Protein AF-A0A1W2CXR8-F1 (afdb_monomer)

Foldseek 3Di:
DDDDDDPCDDPVVVPPPDDDPDDDDDDDADDPLLLVLCVLCVLLQHQAAAEELDDLVNQQVRCVVSVNDDDSLLEDEQVNVVVDDLVRCLVSLVRHRYYYNHFLVRLLSSQVSCVVVVDQDEDEDADLSCLVNQQNGNFREYEQPRHDPSSVVSGPYYDNPRDSSVVSVVVQVVLLQLQLVLVLVLLLLLLVLLLVLLQVVCVVVVHDRLEDPVLVVCCNPPLSVVVSVVSNPDDGDPCSSNHYDDRPPDDSQDPVSVVVSVVSSVVLSVQLNVQLVCQCVVPVRPSVSSSVSSSVSSSVSSVVVD

Sequence (306 aa):
MVIILISIVKADEIEKDLVFIGLLGMIAPPRNEAREAVKVCTTAGIRPIMITGDHPDTAFAIAKDLGIAKSITQVVTGCELDNISTDALQQVIQRTNVFARVSPEHKMTVIETLRNNKHIVAMTGDGVNDAPALKKADIGIAMGITGTDVAKETADMIITDDNFASIVKSVEEGRVIYTNIRKFIYFLLSCNASEVLVILFAMLLGWPIPLLPIQILWVNLVTDTFPALALGVEKEEPNVMKLKPRDPAEHLLSRNMKIMIVIQSLAMAITVLAAFQYGLRANYNDLEAARTFAFITLIATQIICA

Radius of gyration: 30.29 Å; Cα contacts (8 Å, |Δi|>4): 385; chains: 1; bounding box: 68×38×98 Å

Organism: NCBI:txid112901

InterPro domains:
  IPR001757 P-type ATPase [PR00120] (96-112)
  IPR001757 P-type ATPase [PR00120] (124-140)
  IPR001757 P-type ATPase [PR00120] (156-181)
  IPR001757 P-type ATPase [TIGR01494] (90-214)
  IPR006068 Cation-transporting P-type ATPase, C-terminal [PF00689] (208-304)
  IPR023214 HAD superfamily [G3DSA:3.40.50.1000] (30-169)
  IPR023299 P-type ATPase, cytoplasmic domain N [G3DSA:3.40.1110.10] (11-29)
  IPR036412 HAD-like superfamily [SSF56784] (19-229)
  IPR050510 Cation transport ATPase (P-type) [PTHR43294] (15-287)

Solvent-accessible surface area (backbone atoms only — not comparable to full-atom values): 17038 Å² total; per-residue (Å²): 139,85,81,88,81,80,85,79,78,56,64,81,78,74,73,61,94,76,79,91,86,81,86,87,89,85,81,85,78,79,60,74,58,44,35,57,33,45,50,48,34,51,58,19,59,40,83,69,68,50,77,40,70,46,57,60,70,60,46,43,54,54,31,40,72,41,65,56,37,93,51,72,88,20,52,45,42,35,74,55,54,76,73,48,52,74,75,57,41,60,59,50,57,79,64,43,27,33,36,16,45,50,5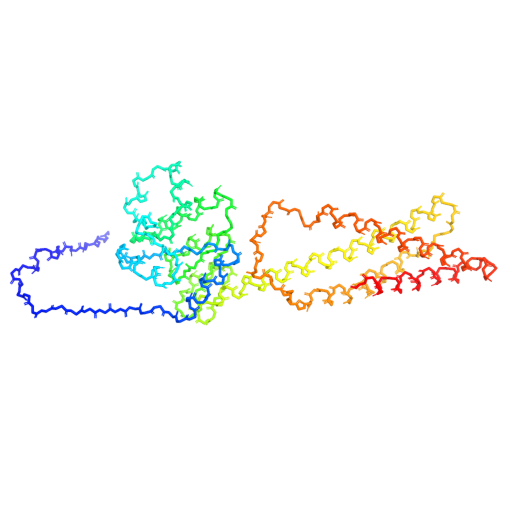1,62,68,51,52,39,52,53,48,52,46,42,44,75,68,71,44,87,43,75,34,78,36,32,43,67,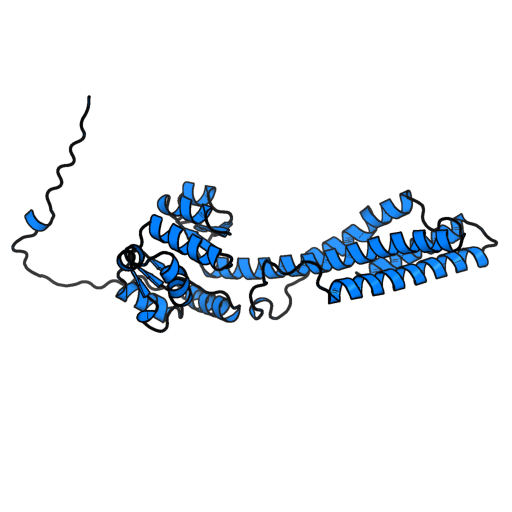71,32,25,68,37,21,59,68,29,79,38,9,32,10,29,48,72,81,22,34,69,60,11,46,74,44,25,80,41,71,39,75,79,64,46,68,40,56,56,52,49,52,53,50,51,51,54,39,51,52,50,21,51,47,53,27,51,49,46,54,51,19,54,55,48,12,55,53,46,37,53,50,51,31,54,75,71,71,45,73,83,53,70,54,72,70,55,52,51,46,40,63,63,57,60,48,43,55,51,38,52,54,38,55,69,58,77,74,62,92,61,69,59,61,42,66,71,78,64,85,85,59,61,89,73,42,74,68,54,52,54,50,32,52,52,52,12,49,52,51,19,52,52,24,50,50,39,23,53,49,26,31,68,73,55,82,61,36,62,69,59,10,26,48,38,18,51,53,42,44,54,52,51,51,64,75,69,98

Nearest PDB structures (foldseek):
  7yam-assembly1_A  TM=8.742E-01  e=1.197E-17  Homo sapiens
  7yah-assembly1_A  TM=8.700E-01  e=2.773E-17  Homo sapiens
  7yaj-assembly1_A  TM=8.598E-01  e=3.044E-17  Homo sapiens
  8iwt-assembly1_A  TM=8.694E-01  e=9.779E-17  Homo sapiens
  8iww-assembly1_A  TM=8.260E-01  e=1.766E-15  Homo sapiens

Structure (mmCIF, N/CA/C/O backbone):
data_AF-A0A1W2CXR8-F1
#
_entry.id   AF-A0A1W2CXR8-F1
#
loop_
_atom_site.group_PDB
_atom_site.id
_atom_site.type_symbol
_atom_site.label_atom_id
_atom_site.label_alt_id
_atom_site.label_comp_id
_atom_site.label_asym_id
_atom_site.label_entity_id
_atom_site.label_seq_id
_atom_site.pdbx_PDB_ins_code
_atom_site.Cartn_x
_atom_site.Cartn_y
_atom_site.Cartn_z
_atom_site.occupancy
_atom_site.B_iso_or_equiv
_atom_site.auth_seq_id
_atom_site.auth_comp_id
_atom_site.auth_asym_id
_atom_site.auth_atom_id
_atom_site.pdbx_PDB_model_num
ATOM 1 N N . MET A 1 1 ? 10.332 -3.634 53.051 1.00 46.41 1 MET A N 1
ATOM 2 C CA . MET A 1 1 ? 9.293 -4.335 52.268 1.00 46.41 1 MET A CA 1
ATOM 3 C C . MET A 1 1 ? 8.022 -3.517 52.393 1.00 46.41 1 MET A C 1
ATOM 5 O O . MET A 1 1 ? 7.555 -3.348 53.510 1.00 46.41 1 MET A O 1
ATOM 9 N N . VAL A 1 2 ? 7.547 -2.915 51.304 1.00 38.31 2 VAL A N 1
ATOM 10 C CA . VAL A 1 2 ? 6.337 -2.079 51.299 1.00 38.31 2 VAL A CA 1
ATOM 11 C C . VAL A 1 2 ? 5.280 -2.840 50.511 1.00 38.31 2 VAL A C 1
ATOM 13 O O . VAL A 1 2 ? 5.522 -3.199 49.363 1.00 38.31 2 VAL A O 1
ATOM 16 N N . ILE A 1 3 ? 4.152 -3.136 51.151 1.00 53.47 3 ILE A N 1
ATOM 17 C CA . ILE A 1 3 ? 2.996 -3.786 50.529 1.00 53.47 3 ILE A CA 1
ATOM 18 C C . ILE A 1 3 ? 1.956 -2.692 50.299 1.00 53.47 3 ILE A C 1
ATOM 20 O O . ILE A 1 3 ? 1.524 -2.045 51.251 1.00 53.47 3 ILE A O 1
ATOM 24 N N . ILE A 1 4 ? 1.570 -2.476 49.042 1.00 51.72 4 ILE A N 1
ATOM 25 C CA . ILE A 1 4 ? 0.452 -1.600 48.685 1.00 51.72 4 ILE A CA 1
ATOM 26 C C . ILE A 1 4 ? -0.815 -2.455 48.730 1.00 51.72 4 ILE A C 1
ATOM 28 O O . ILE A 1 4 ? -0.995 -3.353 47.911 1.00 51.72 4 ILE A O 1
ATOM 32 N N . LEU A 1 5 ? -1.670 -2.194 49.716 1.00 47.25 5 LEU A N 1
ATOM 33 C CA . LEU A 1 5 ? -3.000 -2.785 49.836 1.00 47.25 5 LEU A CA 1
ATOM 34 C C . LEU A 1 5 ? -4.013 -1.825 49.213 1.00 47.25 5 LEU A C 1
ATOM 36 O O . LEU A 1 5 ? -4.254 -0.742 49.742 1.00 47.25 5 LEU A O 1
ATOM 40 N N . ILE A 1 6 ? -4.611 -2.228 48.095 1.00 58.91 6 ILE A N 1
ATOM 41 C CA . ILE A 1 6 ? -5.790 -1.555 47.550 1.00 58.91 6 ILE A CA 1
ATOM 42 C C . ILE A 1 6 ? -6.996 -2.168 48.262 1.00 58.91 6 ILE A C 1
ATOM 44 O O . ILE A 1 6 ? -7.315 -3.337 48.051 1.00 58.91 6 ILE A O 1
ATOM 48 N N . SER A 1 7 ? -7.640 -1.401 49.143 1.00 53.16 7 SER A N 1
ATOM 49 C CA . SER A 1 7 ? -8.933 -1.790 49.707 1.00 53.16 7 SER A CA 1
ATOM 50 C C . SER A 1 7 ? -9.990 -1.634 48.618 1.00 53.16 7 SER A C 1
ATOM 52 O O . SER A 1 7 ? -10.366 -0.516 48.270 1.00 53.16 7 SER A O 1
ATOM 54 N N . ILE A 1 8 ? -10.426 -2.749 48.035 1.00 60.59 8 ILE A N 1
ATOM 55 C CA . ILE A 1 8 ? -11.524 -2.771 47.068 1.00 60.59 8 ILE A CA 1
ATOM 56 C C . ILE A 1 8 ? -12.800 -3.041 47.864 1.00 60.59 8 ILE A C 1
ATOM 58 O O . ILE A 1 8 ? -13.188 -4.193 48.053 1.00 60.59 8 ILE A O 1
ATOM 62 N N . VAL A 1 9 ? -13.437 -1.983 48.365 1.00 61.44 9 VAL A N 1
ATOM 63 C CA . VAL A 1 9 ? -14.839 -2.084 48.793 1.00 61.44 9 VAL A CA 1
ATOM 64 C C . VAL A 1 9 ? -15.663 -2.243 47.517 1.00 61.44 9 VAL A C 1
ATOM 66 O O . VAL A 1 9 ? -15.521 -1.443 46.590 1.00 61.44 9 VAL A O 1
ATOM 69 N N . LYS A 1 10 ? -16.461 -3.308 47.413 1.00 67.12 10 LYS A N 1
ATOM 70 C CA . LYS A 1 10 ? -17.274 -3.551 46.211 1.00 67.12 10 LYS A CA 1
ATOM 71 C C . LYS A 1 10 ? -18.406 -2.528 46.154 1.00 67.12 10 LYS A C 1
ATOM 73 O O . LYS A 1 10 ? -19.036 -2.270 47.174 1.00 67.12 10 LYS A O 1
ATOM 78 N N . ALA A 1 11 ? -18.687 -1.978 44.971 1.00 68.19 11 ALA A N 1
ATOM 79 C CA . ALA A 1 11 ? -19.776 -1.014 44.772 1.00 68.19 11 ALA A CA 1
ATOM 80 C C . ALA A 1 11 ? -21.115 -1.539 45.326 1.00 68.19 11 ALA A C 1
ATOM 82 O O . ALA A 1 11 ? -21.818 -0.813 46.023 1.00 68.19 11 ALA A O 1
ATOM 83 N N . ASP A 1 12 ? -21.369 -2.842 45.155 1.00 73.75 12 ASP A N 1
ATOM 84 C CA . ASP A 1 12 ? -22.541 -3.558 45.678 1.00 73.75 12 ASP A CA 1
ATOM 85 C C . ASP A 1 12 ? -22.715 -3.467 47.20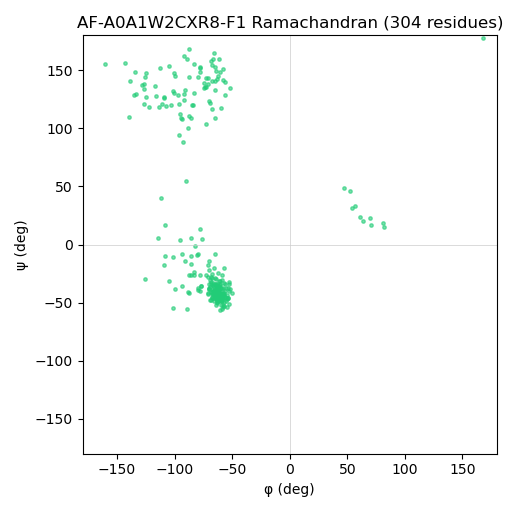7 1.00 73.75 12 ASP A C 1
ATOM 87 O O . ASP A 1 12 ? -23.802 -3.733 47.718 1.00 73.75 12 ASP A O 1
ATOM 91 N N . GLU A 1 13 ? -21.664 -3.142 47.968 1.00 77.94 13 GLU A N 1
ATOM 92 C CA . GLU A 1 13 ? -21.727 -2.957 49.424 1.00 77.94 13 GLU A CA 1
ATOM 93 C C . GLU A 1 13 ? -22.137 -1.535 49.830 1.00 77.94 13 GLU A C 1
ATOM 95 O O . GLU A 1 13 ? -22.707 -1.367 50.907 1.00 77.94 13 GLU A O 1
ATOM 100 N N . ILE A 1 14 ? -21.882 -0.538 48.976 1.00 81.19 14 ILE A N 1
ATOM 101 C CA . ILE A 1 14 ? -22.123 0.892 49.233 1.00 81.19 14 ILE A CA 1
ATOM 102 C C . ILE A 1 14 ? -23.431 1.356 48.569 1.00 81.19 14 ILE A C 1
ATOM 104 O O . ILE A 1 14 ? -24.180 2.138 49.147 1.00 81.19 14 ILE A O 1
ATOM 108 N N . GLU A 1 15 ? -23.734 0.855 47.371 1.00 87.00 15 GLU A N 1
ATOM 109 C CA . GLU A 1 15 ? -24.862 1.273 46.528 1.00 87.00 15 GLU A CA 1
ATOM 110 C C . GLU A 1 15 ? -26.136 0.448 46.803 1.00 87.00 15 GLU A C 1
ATOM 112 O O . GLU A 1 15 ? -26.723 -0.154 45.904 1.00 87.00 15 GLU A O 1
ATOM 117 N N . LYS A 1 16 ? -26.578 0.402 48.067 1.00 87.00 16 LYS A N 1
ATOM 118 C CA . LYS A 1 16 ? -27.832 -0.261 48.483 1.00 87.00 16 LYS A CA 1
ATOM 119 C C . LYS A 1 16 ? -28.928 0.759 48.798 1.00 87.00 16 LYS A C 1
ATOM 121 O O . LYS A 1 16 ? -28.636 1.894 49.156 1.00 87.00 16 LYS A O 1
ATOM 126 N N . ASP A 1 17 ? -30.187 0.340 48.658 1.00 88.81 17 ASP A N 1
ATOM 127 C CA . ASP A 1 17 ? -31.384 1.132 48.998 1.00 88.81 17 ASP A CA 1
ATOM 128 C C . ASP A 1 17 ? -31.482 2.502 48.291 1.00 88.81 17 ASP A C 1
ATOM 130 O O . ASP A 1 17 ? -32.019 3.475 48.824 1.00 88.81 17 ASP A O 1
ATOM 134 N N . LEU A 1 18 ? -30.972 2.583 47.058 1.00 90.00 18 LEU A N 1
ATOM 135 C CA . LEU A 1 18 ? -31.032 3.797 46.245 1.00 90.00 18 LEU A CA 1
ATOM 136 C C . LEU A 1 18 ? -32.456 4.064 45.726 1.00 90.00 18 LEU A C 1
ATOM 138 O O . LEU A 1 18 ? -33.176 3.152 45.319 1.00 90.00 18 LEU A O 1
ATOM 142 N N . VAL A 1 19 ? -32.842 5.343 45.668 1.00 92.44 19 VAL A N 1
ATOM 143 C CA . VAL A 1 19 ? -34.099 5.791 45.050 1.00 92.44 19 VAL A CA 1
ATOM 144 C C . VAL A 1 19 ? -33.821 6.231 43.617 1.00 92.44 19 VAL A C 1
ATOM 146 O O . VAL A 1 19 ? -33.033 7.145 43.381 1.00 92.44 19 VAL A O 1
ATOM 149 N N . PHE A 1 20 ? -34.483 5.600 42.648 1.00 94.62 20 PHE A N 1
ATOM 150 C CA . PHE A 1 20 ? -34.367 5.986 41.244 1.00 94.62 20 PHE A CA 1
ATOM 151 C C . PHE A 1 20 ? -34.995 7.369 41.007 1.00 94.62 20 PHE A C 1
ATOM 153 O O . PHE A 1 20 ? -36.202 7.540 41.169 1.00 94.62 20 PHE A O 1
ATOM 160 N N . ILE A 1 21 ? -34.179 8.349 40.609 1.00 94.94 21 ILE A N 1
ATOM 161 C CA . ILE A 1 21 ? -34.630 9.722 40.324 1.00 94.94 21 ILE A CA 1
ATOM 162 C C . ILE A 1 21 ? -34.946 9.920 38.831 1.00 94.94 21 ILE A C 1
ATOM 164 O O . ILE A 1 21 ? -35.883 10.639 38.491 1.00 94.94 21 ILE A O 1
ATOM 168 N N . GLY A 1 22 ? -34.193 9.282 37.926 1.00 91.88 22 GLY A N 1
ATOM 169 C CA . GLY A 1 22 ? -34.377 9.414 36.478 1.00 91.88 22 GLY A CA 1
ATOM 170 C C . GLY A 1 22 ? -33.228 8.820 35.656 1.00 91.88 22 GLY A C 1
ATOM 171 O O . GLY A 1 22 ? -32.244 8.335 36.210 1.00 91.88 22 GLY A O 1
ATOM 172 N N . LEU A 1 23 ? -33.358 8.868 34.325 1.00 94.81 23 LEU A N 1
ATOM 173 C CA . LEU A 1 23 ? -32.369 8.377 33.357 1.00 94.81 23 LEU A CA 1
ATOM 174 C C . LEU A 1 23 ? -32.011 9.484 32.356 1.00 94.81 23 LEU A C 1
ATOM 176 O O . LEU A 1 23 ? -32.899 10.123 31.794 1.00 94.81 23 LEU A O 1
ATOM 180 N N . LEU A 1 24 ? -30.715 9.673 32.103 1.00 92.94 24 LEU A N 1
ATOM 181 C CA . LEU A 1 24 ? -30.196 10.551 31.055 1.00 92.94 24 LEU A CA 1
ATOM 182 C C . LEU A 1 24 ? -29.599 9.700 29.927 1.00 92.94 24 LEU A C 1
ATOM 184 O O . LEU A 1 24 ? -28.735 8.863 30.174 1.00 92.94 24 LEU A O 1
ATOM 188 N N . GLY A 1 25 ? -30.046 9.929 28.692 1.00 89.06 25 GLY A N 1
ATOM 189 C CA . GLY A 1 25 ? -29.465 9.324 27.494 1.00 89.06 25 GLY A CA 1
ATOM 190 C C . GLY A 1 25 ? -28.535 10.303 26.782 1.00 89.06 25 GLY A C 1
ATOM 191 O O . GLY A 1 25 ? -28.926 11.436 26.509 1.00 89.06 25 GLY A O 1
ATOM 192 N N . MET A 1 26 ? -27.320 9.863 26.458 1.00 87.69 26 MET A N 1
ATOM 193 C CA . MET A 1 26 ? -26.343 10.630 25.682 1.00 87.69 26 MET A CA 1
ATOM 194 C C . MET A 1 26 ? -25.898 9.816 24.467 1.00 87.69 26 MET A C 1
ATOM 196 O O . MET A 1 26 ? -25.824 8.591 24.530 1.00 87.69 26 MET A O 1
ATOM 200 N N . ILE A 1 27 ? -25.597 10.500 23.364 1.00 81.56 27 ILE A N 1
ATOM 201 C CA . ILE A 1 27 ? -25.068 9.892 22.142 1.00 81.56 27 ILE A CA 1
ATOM 202 C C . ILE A 1 27 ? -23.783 10.606 21.731 1.00 81.56 27 ILE A C 1
ATOM 204 O O . ILE A 1 27 ? -23.712 11.833 21.776 1.00 81.56 27 ILE A O 1
ATOM 208 N N . ALA A 1 28 ? -22.786 9.832 21.307 1.00 77.31 28 ALA A N 1
ATOM 209 C CA . ALA A 1 28 ? -21.626 10.327 20.579 1.00 77.31 28 ALA A CA 1
ATOM 210 C C . ALA A 1 28 ? -21.895 10.134 19.074 1.00 77.31 28 ALA A C 1
ATOM 212 O O . ALA A 1 28 ? -21.722 9.023 18.567 1.00 77.31 28 ALA A O 1
ATOM 213 N N . PRO A 1 29 ? -22.411 11.151 18.358 1.00 78.62 29 PRO A N 1
ATOM 214 C CA . PRO A 1 29 ? -22.775 10.984 16.959 1.00 78.62 29 PRO A CA 1
ATOM 215 C C . PRO A 1 29 ? -21.524 10.755 16.095 1.00 78.62 29 PRO A C 1
ATOM 217 O O . PRO A 1 29 ? -20.502 11.416 16.307 1.00 78.62 29 PRO A O 1
ATOM 220 N N . PRO A 1 30 ? -21.586 9.859 15.095 1.00 80.62 30 PRO A N 1
ATOM 221 C CA . PRO A 1 30 ? -20.505 9.720 14.135 1.00 80.62 30 PRO A CA 1
ATOM 222 C C . PRO A 1 30 ? -20.340 11.002 13.310 1.00 80.62 30 PRO A C 1
ATOM 224 O O . PRO A 1 30 ? -21.306 11.708 13.015 1.00 80.62 30 PRO A O 1
ATOM 227 N N . ARG A 1 31 ? -19.108 11.285 12.877 1.00 81.25 31 ARG A N 1
ATOM 228 C CA . ARG A 1 31 ? -18.837 12.391 11.947 1.00 81.25 31 ARG A CA 1
ATOM 229 C C . ARG A 1 31 ? -19.506 12.115 10.597 1.00 81.25 31 ARG A C 1
ATOM 231 O O . ARG A 1 31 ? -19.448 10.992 10.100 1.00 81.25 31 ARG A O 1
ATOM 238 N N . ASN A 1 32 ? -20.066 13.146 9.963 1.00 82.00 32 ASN A N 1
ATOM 239 C CA . ASN A 1 32 ? -20.712 13.016 8.648 1.00 82.00 32 ASN A CA 1
ATOM 240 C C . ASN A 1 32 ? -19.765 12.426 7.588 1.00 82.00 32 ASN A C 1
ATOM 242 O O . ASN A 1 32 ? -20.152 11.555 6.813 1.00 82.00 32 ASN A O 1
ATOM 246 N N . GLU A 1 33 ? -18.503 12.851 7.609 1.00 85.94 33 GLU A N 1
ATOM 247 C CA . GLU A 1 33 ? -17.453 12.397 6.691 1.00 85.94 33 GLU A CA 1
ATOM 248 C C . GLU A 1 33 ? -17.143 10.903 6.848 1.00 85.94 33 GLU A C 1
ATOM 250 O O . GLU A 1 33 ? -16.812 10.237 5.869 1.00 85.94 33 GLU A O 1
ATOM 255 N N . ALA A 1 34 ? -17.315 10.342 8.053 1.00 87.62 34 ALA A N 1
ATOM 256 C CA . ALA A 1 34 ? -17.066 8.926 8.307 1.00 87.62 34 ALA A CA 1
ATOM 257 C C . ALA A 1 34 ? -18.033 8.029 7.521 1.00 87.62 34 ALA A C 1
ATOM 259 O O . ALA A 1 34 ? -17.633 6.968 7.047 1.00 87.62 34 ALA A O 1
ATOM 260 N N . ARG A 1 35 ? -19.287 8.462 7.321 1.00 90.25 35 ARG A N 1
ATOM 261 C CA . ARG A 1 35 ? -20.274 7.707 6.533 1.00 90.25 35 ARG A CA 1
ATOM 262 C C . ARG A 1 35 ? -19.865 7.614 5.064 1.00 90.25 35 ARG A C 1
ATOM 264 O O . ARG A 1 35 ? -19.875 6.526 4.489 1.00 90.25 35 ARG A O 1
ATOM 271 N N . GLU A 1 36 ? -19.487 8.740 4.463 1.00 92.06 36 GLU A N 1
ATOM 272 C CA . GLU A 1 36 ? -19.020 8.756 3.072 1.00 92.06 36 GLU A CA 1
ATOM 273 C C . GLU A 1 36 ? -17.702 7.984 2.926 1.00 92.06 36 GLU A C 1
ATOM 275 O O . GLU A 1 36 ? -17.564 7.167 2.017 1.00 92.06 36 GLU A O 1
ATOM 280 N N . ALA A 1 37 ? -16.773 8.128 3.872 1.00 92.69 37 ALA A N 1
ATOM 281 C CA . ALA A 1 37 ? -15.519 7.379 3.890 1.00 92.69 37 ALA A CA 1
ATOM 282 C C . ALA A 1 37 ? -15.737 5.853 3.969 1.00 92.69 37 ALA A C 1
ATOM 284 O O . ALA A 1 37 ? -15.138 5.100 3.200 1.00 92.69 37 ALA A O 1
ATOM 285 N N . VAL A 1 38 ? -16.645 5.374 4.829 1.00 94.31 38 VAL A N 1
ATOM 286 C CA . VAL A 1 38 ? -17.016 3.946 4.915 1.00 94.31 38 VAL A CA 1
ATOM 287 C C . VAL A 1 38 ? -17.605 3.440 3.595 1.00 94.31 38 VAL A C 1
ATOM 289 O O . VAL A 1 38 ? -17.283 2.334 3.143 1.00 94.31 38 VAL A O 1
ATOM 292 N N . LYS A 1 39 ? -18.437 4.250 2.939 1.00 93.06 39 LYS A N 1
ATOM 293 C CA . LYS A 1 39 ? -19.022 3.925 1.634 1.00 93.06 39 LYS A CA 1
ATOM 294 C C . LYS A 1 39 ? -17.959 3.842 0.537 1.00 93.06 39 LYS A C 1
ATOM 296 O O . LYS A 1 39 ? -17.993 2.899 -0.260 1.00 93.06 39 LYS A O 1
ATOM 301 N N . VAL A 1 40 ? -17.004 4.772 0.512 1.00 93.06 40 VAL A N 1
ATOM 302 C CA . VAL A 1 40 ? -15.861 4.749 -0.415 1.00 93.06 40 VAL A CA 1
ATOM 303 C C . VAL A 1 40 ? -15.007 3.504 -0.177 1.00 93.06 40 VAL A C 1
ATOM 305 O O . VAL A 1 40 ? -14.768 2.763 -1.127 1.00 93.06 40 VAL A O 1
ATOM 308 N N . CYS A 1 41 ? -14.647 3.195 1.074 1.00 93.50 41 CYS A N 1
ATOM 309 C CA . CYS A 1 41 ? -13.932 1.963 1.434 1.00 93.50 41 CYS A CA 1
ATOM 310 C C . CYS A 1 41 ? -14.636 0.716 0.898 1.00 93.50 41 CYS A C 1
ATOM 312 O O . CYS A 1 41 ? -14.032 -0.092 0.194 1.00 93.50 41 CYS A O 1
ATOM 314 N N . THR A 1 42 ? -15.935 0.597 1.173 1.00 92.25 42 THR A N 1
ATOM 315 C CA . THR A 1 42 ? -16.730 -0.564 0.756 1.00 92.25 42 THR A CA 1
ATOM 316 C C . THR A 1 42 ? -16.785 -0.685 -0.770 1.00 92.25 42 THR A C 1
ATOM 318 O O . THR A 1 42 ? -16.644 -1.781 -1.311 1.00 92.25 42 THR A O 1
ATOM 321 N N . THR A 1 43 ? -16.931 0.439 -1.479 1.00 92.06 43 THR A N 1
ATOM 322 C CA . THR A 1 43 ? -16.922 0.484 -2.953 1.00 92.06 43 THR A CA 1
ATOM 323 C C . THR A 1 43 ? -15.557 0.091 -3.523 1.00 92.06 43 THR A C 1
ATOM 325 O O . THR A 1 43 ? -15.488 -0.626 -4.519 1.00 92.06 43 THR A O 1
ATOM 328 N N . ALA A 1 44 ? -14.477 0.483 -2.848 1.00 93.12 44 ALA A N 1
ATOM 329 C CA . ALA A 1 44 ? -13.097 0.154 -3.193 1.00 93.12 44 ALA A CA 1
ATOM 330 C C . ALA A 1 44 ? -12.691 -1.287 -2.830 1.00 93.12 44 ALA A C 1
ATOM 332 O O . ALA A 1 44 ? -11.516 -1.645 -2.960 1.00 93.12 44 ALA A O 1
ATOM 333 N N . GLY A 1 45 ? -13.631 -2.106 -2.338 1.00 93.44 45 GLY A N 1
ATOM 334 C CA . GLY A 1 45 ? -13.395 -3.477 -1.885 1.00 93.44 45 GLY A CA 1
ATOM 335 C C . GLY A 1 45 ? -12.597 -3.579 -0.581 1.00 93.44 45 GLY A C 1
ATOM 336 O O . GLY A 1 45 ? -12.062 -4.645 -0.284 1.00 93.44 45 GLY A O 1
ATOM 337 N N . ILE A 1 46 ? -12.498 -2.489 0.182 1.00 95.56 46 ILE A N 1
ATOM 338 C CA . ILE A 1 46 ? -11.857 -2.433 1.498 1.00 95.56 46 ILE A CA 1
ATOM 339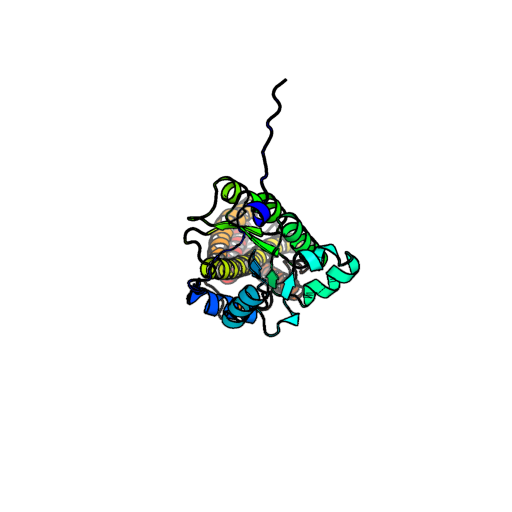 C C . ILE A 1 46 ? -12.931 -2.697 2.550 1.00 95.56 46 ILE A C 1
ATOM 341 O O . ILE A 1 46 ? -13.992 -2.073 2.540 1.00 95.56 46 ILE A O 1
ATOM 345 N N . ARG A 1 47 ? -12.663 -3.627 3.466 1.00 95.12 47 ARG A N 1
ATOM 346 C CA . ARG A 1 47 ? -13.608 -4.019 4.512 1.00 95.12 47 ARG A CA 1
ATOM 347 C C . ARG A 1 47 ? -13.357 -3.213 5.794 1.00 95.12 47 ARG A C 1
ATOM 349 O O . ARG A 1 47 ? -12.366 -3.490 6.467 1.00 95.12 47 ARG A O 1
ATOM 356 N N . PRO A 1 48 ? -14.232 -2.261 6.166 1.00 95.19 48 PRO A N 1
ATOM 357 C CA . PRO A 1 48 ? -14.142 -1.598 7.460 1.00 95.19 48 PRO A CA 1
ATOM 358 C C . PRO A 1 48 ? -14.593 -2.550 8.574 1.00 95.19 48 PRO A C 1
ATOM 360 O O . PRO A 1 48 ? -15.612 -3.232 8.446 1.00 95.19 48 PRO A O 1
ATOM 363 N N . ILE A 1 49 ? -13.837 -2.583 9.669 1.00 96.38 49 ILE A N 1
ATOM 364 C CA . ILE A 1 49 ? -14.162 -3.330 10.887 1.00 96.38 49 ILE A CA 1
ATOM 365 C C . ILE A 1 49 ? -14.136 -2.339 12.048 1.00 96.38 49 ILE A C 1
ATOM 367 O O . ILE A 1 49 ? -13.159 -1.616 12.226 1.00 96.38 49 ILE A O 1
ATOM 371 N N . MET A 1 50 ? -15.215 -2.298 12.826 1.00 95.44 50 MET A N 1
ATOM 372 C CA . MET A 1 50 ? -15.308 -1.475 14.029 1.00 95.44 50 MET A CA 1
ATOM 373 C C . MET A 1 50 ? -14.846 -2.282 15.241 1.00 95.44 50 MET A C 1
ATOM 375 O O . MET A 1 50 ? -15.287 -3.411 15.440 1.00 95.44 50 MET A O 1
ATOM 379 N N . ILE A 1 51 ? -13.993 -1.690 16.070 1.00 95.00 51 ILE A N 1
ATOM 380 C CA . ILE A 1 51 ? -13.534 -2.267 17.334 1.00 95.00 51 ILE A CA 1
ATOM 381 C C . ILE A 1 51 ? -13.803 -1.230 18.426 1.00 95.00 51 ILE A C 1
ATOM 383 O O . ILE A 1 51 ? -13.303 -0.113 18.333 1.00 95.00 51 ILE A O 1
ATOM 387 N N . THR A 1 52 ? -14.603 -1.572 19.438 1.00 93.25 52 THR A N 1
ATOM 388 C CA . THR A 1 52 ? -15.004 -0.640 20.507 1.00 93.25 52 THR A CA 1
ATOM 389 C C . THR A 1 52 ? -15.102 -1.322 21.875 1.00 93.25 52 THR A C 1
ATOM 391 O O . THR A 1 52 ? -15.307 -2.534 21.980 1.00 93.25 52 THR A O 1
ATOM 394 N N . GLY A 1 53 ? -14.962 -0.528 22.938 1.00 92.06 53 GLY A N 1
ATOM 395 C CA . GLY A 1 53 ? -15.263 -0.927 24.316 1.00 92.06 53 GLY A CA 1
ATOM 396 C C . GLY A 1 53 ? -16.756 -0.866 24.667 1.00 92.06 53 GLY A C 1
ATOM 397 O O . GLY A 1 53 ? -17.147 -1.363 25.722 1.00 92.06 53 GLY A O 1
ATOM 398 N N . ASP A 1 54 ? -17.591 -0.296 23.794 1.00 93.38 54 ASP A N 1
ATOM 399 C CA . ASP A 1 54 ? -19.023 -0.106 24.039 1.00 93.38 54 ASP A CA 1
ATOM 400 C C . ASP A 1 54 ? -19.807 -1.422 24.137 1.00 93.38 54 ASP A C 1
ATOM 402 O O . ASP A 1 54 ? -19.359 -2.492 23.717 1.00 93.38 54 ASP A O 1
ATOM 406 N N . HIS A 1 55 ? -21.030 -1.327 24.669 1.00 94.44 55 HIS A N 1
ATOM 407 C CA . HIS A 1 55 ? -21.998 -2.423 24.648 1.00 94.44 55 HIS A CA 1
ATOM 408 C C . HIS A 1 55 ? -22.296 -2.872 23.201 1.00 94.44 55 HIS A C 1
ATOM 410 O O . HIS A 1 55 ? -22.420 -2.008 22.327 1.00 94.44 55 HIS A O 1
ATOM 416 N N . PRO A 1 56 ? -22.470 -4.184 22.928 1.00 95.69 56 PRO A N 1
ATOM 417 C CA . PRO A 1 56 ? -22.741 -4.699 21.581 1.00 95.69 56 PRO A CA 1
ATOM 418 C C . PRO A 1 56 ? -23.926 -4.027 20.878 1.00 95.69 56 PRO A C 1
ATOM 420 O O . PRO 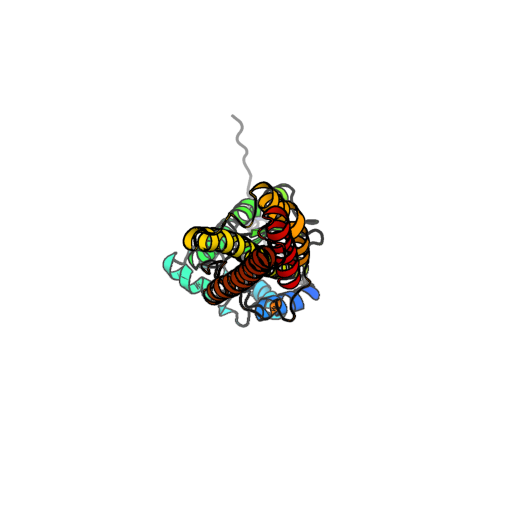A 1 56 ? -23.820 -3.720 19.694 1.00 95.69 56 PRO A O 1
ATOM 423 N N . ASP A 1 57 ? -25.016 -3.732 21.591 1.00 94.44 57 ASP A N 1
ATOM 424 C CA . ASP A 1 57 ? -26.180 -3.057 20.994 1.00 94.44 57 ASP A CA 1
ATOM 425 C C . ASP A 1 57 ? -25.873 -1.618 20.555 1.00 94.44 57 ASP A C 1
ATOM 427 O O . ASP A 1 57 ? -26.284 -1.192 19.474 1.00 94.44 57 ASP A O 1
ATOM 431 N N . THR A 1 58 ? -25.102 -0.876 21.356 1.00 93.19 58 THR A N 1
ATOM 432 C CA . THR A 1 58 ? -24.664 0.487 21.019 1.00 93.19 58 THR A CA 1
ATOM 433 C C . THR A 1 58 ? -23.697 0.461 19.840 1.00 93.19 58 THR A C 1
ATOM 435 O O . THR A 1 58 ? -23.872 1.205 18.874 1.00 93.19 58 THR A O 1
ATOM 438 N N . ALA A 1 59 ? -22.721 -0.449 19.876 1.00 94.19 59 ALA A N 1
ATOM 439 C CA . ALA A 1 59 ? -21.769 -0.651 18.792 1.00 94.19 59 ALA A CA 1
ATOM 440 C C . ALA A 1 59 ? -22.486 -1.013 17.481 1.00 94.19 59 ALA A C 1
ATOM 442 O O . ALA A 1 59 ? -22.179 -0.457 16.427 1.00 94.19 59 ALA A O 1
ATOM 443 N N . PHE A 1 60 ? -23.493 -1.891 17.543 1.00 96.12 60 PHE A N 1
ATOM 444 C CA . PHE A 1 60 ? -24.326 -2.241 16.397 1.00 96.12 60 PHE A CA 1
ATOM 445 C C . PHE A 1 60 ? -25.086 -1.039 15.845 1.00 96.12 60 PHE A C 1
ATOM 447 O O . PHE A 1 60 ? -25.101 -0.843 14.631 1.00 96.12 60 PHE A O 1
ATOM 454 N N . ALA A 1 61 ? -25.712 -0.236 16.709 1.00 94.00 61 ALA A N 1
ATOM 455 C CA . ALA A 1 61 ? -26.480 0.930 16.288 1.00 94.00 61 ALA A CA 1
ATOM 456 C C . ALA A 1 61 ? -25.605 1.926 15.509 1.00 94.00 61 ALA A C 1
ATOM 458 O O . ALA A 1 61 ? -25.984 2.342 14.413 1.00 94.00 61 ALA A O 1
ATOM 459 N N . ILE A 1 62 ? -24.404 2.229 16.018 1.00 93.44 62 ILE A N 1
ATOM 460 C CA . ILE A 1 62 ? -23.443 3.123 15.353 1.00 93.44 62 ILE A CA 1
ATOM 461 C C . ILE A 1 62 ? -22.915 2.486 14.060 1.00 93.44 62 ILE A C 1
ATOM 463 O O . ILE A 1 62 ? -22.884 3.131 13.012 1.00 93.44 62 ILE A O 1
ATOM 467 N N . ALA A 1 63 ? -22.537 1.205 14.091 1.00 94.25 63 ALA A N 1
ATOM 468 C CA . ALA A 1 63 ? -22.030 0.499 12.915 1.00 94.25 63 ALA A CA 1
ATOM 469 C C . ALA A 1 63 ? -23.076 0.386 11.798 1.00 94.25 63 ALA A C 1
ATOM 471 O O . ALA A 1 63 ? -22.731 0.473 10.619 1.00 94.25 63 ALA A O 1
ATOM 472 N N . LYS A 1 64 ? -24.350 0.199 12.151 1.00 94.25 64 LYS A N 1
ATOM 473 C CA . LYS A 1 64 ? -25.465 0.172 11.203 1.00 94.25 64 LYS A CA 1
ATOM 474 C C . LYS A 1 64 ? -25.693 1.540 10.585 1.00 94.25 64 LYS A C 1
ATOM 476 O O . LYS A 1 64 ? -25.883 1.620 9.374 1.00 94.25 64 LYS A O 1
ATOM 481 N N . ASP A 1 65 ? -25.632 2.597 11.390 1.00 91.56 65 ASP A N 1
ATOM 482 C CA . ASP A 1 65 ? -25.752 3.961 10.889 1.00 91.56 65 ASP A CA 1
ATOM 483 C C . ASP A 1 65 ? -24.611 4.304 9.918 1.00 91.56 65 ASP A C 1
ATOM 485 O O . ASP A 1 65 ? -24.847 4.791 8.816 1.00 91.56 65 ASP A O 1
ATOM 489 N N . LEU A 1 66 ? -23.373 3.932 10.242 1.00 92.62 66 LEU A N 1
ATOM 490 C CA . LEU A 1 66 ? -22.220 4.125 9.356 1.00 92.62 66 LEU A CA 1
ATOM 491 C C . LEU A 1 66 ? -22.216 3.221 8.111 1.00 92.62 66 LEU A C 1
ATOM 493 O O . LEU A 1 66 ? -21.449 3.472 7.186 1.00 92.62 66 LEU A O 1
ATOM 497 N N . GLY A 1 67 ? -23.048 2.177 8.063 1.00 92.81 67 GLY A N 1
ATOM 498 C CA . GLY A 1 67 ? -23.076 1.203 6.965 1.00 92.81 67 GLY A CA 1
ATOM 499 C C . GLY A 1 67 ? -22.011 0.100 7.054 1.00 92.81 67 GLY A C 1
ATOM 500 O O . GLY A 1 67 ? -21.780 -0.605 6.073 1.00 92.81 67 GLY A O 1
ATOM 501 N N . ILE A 1 68 ? -21.383 -0.080 8.219 1.00 95.12 68 ILE A N 1
ATOM 502 C CA . ILE A 1 68 ? -20.373 -1.116 8.500 1.00 95.12 68 ILE A CA 1
ATOM 503 C C . ILE A 1 68 ? -21.034 -2.485 8.731 1.00 95.12 68 ILE A C 1
ATOM 505 O O . ILE A 1 68 ? -20.539 -3.514 8.263 1.00 95.12 68 ILE A O 1
ATOM 509 N N . ALA A 1 69 ? -22.170 -2.514 9.433 1.00 94.69 69 ALA A N 1
ATOM 510 C CA . ALA A 1 69 ? -22.908 -3.736 9.757 1.00 94.69 69 ALA A CA 1
ATOM 511 C C . ALA A 1 69 ? -24.370 -3.652 9.299 1.00 94.69 69 ALA A C 1
ATOM 513 O O . ALA A 1 69 ? -25.006 -2.606 9.370 1.00 94.69 69 ALA A O 1
ATOM 514 N N . LYS A 1 70 ? -24.924 -4.776 8.839 1.00 93.62 70 LYS A N 1
ATOM 515 C CA . LYS A 1 70 ? -26.328 -4.899 8.408 1.00 93.62 70 LYS A CA 1
ATOM 516 C C . LYS A 1 70 ? -27.189 -5.645 9.424 1.00 93.62 70 LYS A C 1
ATOM 518 O O . LYS A 1 70 ? -28.380 -5.368 9.533 1.00 93.62 70 LYS A O 1
ATOM 523 N N . SER A 1 71 ? -26.592 -6.589 10.147 1.00 94.81 71 SER A N 1
ATOM 524 C CA . SER A 1 71 ? -27.267 -7.472 11.101 1.00 94.81 71 SER A CA 1
ATOM 525 C C . SER A 1 71 ? -26.478 -7.563 12.403 1.00 94.81 71 SER A C 1
ATOM 527 O O . SER A 1 71 ? -25.247 -7.532 12.378 1.00 94.81 71 SER A O 1
ATOM 529 N N . ILE A 1 72 ? -27.189 -7.738 13.521 1.00 93.44 72 ILE A N 1
ATOM 530 C CA . ILE A 1 72 ? -26.597 -7.954 14.849 1.00 93.44 72 ILE A CA 1
ATOM 531 C C . ILE A 1 72 ? -25.703 -9.202 14.880 1.00 93.44 72 ILE A C 1
ATOM 533 O O . ILE A 1 72 ? -24.722 -9.249 15.605 1.00 93.44 72 ILE A O 1
ATOM 537 N N . THR A 1 73 ? -25.959 -10.175 14.000 1.00 93.31 73 THR A N 1
ATOM 538 C CA . THR A 1 73 ? -25.141 -11.390 13.840 1.00 93.31 73 THR A CA 1
ATOM 539 C C . THR A 1 73 ? -23.716 -11.122 13.337 1.00 93.31 73 THR A C 1
ATOM 541 O O . THR A 1 73 ? -22.919 -12.050 13.242 1.00 93.31 73 THR A O 1
ATOM 544 N N . GLN A 1 74 ? -23.406 -9.885 12.935 1.00 94.56 74 GLN A N 1
ATOM 545 C CA . GLN A 1 74 ? -22.061 -9.452 12.539 1.00 94.56 74 GLN A CA 1
ATOM 546 C C . GLN A 1 74 ? -21.290 -8.786 13.687 1.00 94.56 74 GLN A C 1
ATOM 548 O O . GLN A 1 74 ? -20.191 -8.276 13.451 1.00 94.56 74 GLN A O 1
ATOM 553 N N . VAL A 1 75 ? -21.876 -8.754 14.885 1.00 96.75 75 VAL A N 1
ATOM 554 C CA . VAL A 1 75 ? -21.266 -8.253 16.114 1.00 96.75 75 VAL A CA 1
ATOM 555 C C . VAL A 1 75 ? -20.800 -9.445 16.934 1.00 96.75 75 VAL A C 1
ATOM 557 O O . VAL A 1 75 ? -21.549 -10.402 17.107 1.00 96.75 75 VAL A O 1
ATOM 560 N N . VAL A 1 76 ? -19.564 -9.383 17.417 1.00 96.38 76 VAL A N 1
ATOM 561 C CA . VAL A 1 76 ? -18.999 -10.361 18.351 1.00 96.38 76 VAL A CA 1
ATOM 562 C C . VAL A 1 76 ? -18.418 -9.607 19.538 1.00 96.38 76 VAL A C 1
ATOM 564 O O . VAL A 1 76 ? -17.783 -8.564 19.384 1.00 96.38 76 VAL A O 1
ATOM 567 N N . THR A 1 77 ? -18.654 -10.106 20.738 1.00 96.38 77 THR A N 1
ATOM 568 C CA . THR A 1 77 ? -18.133 -9.529 21.978 1.00 96.38 77 THR A CA 1
ATOM 569 C C . THR A 1 77 ? -16.768 -10.109 22.341 1.00 96.38 77 THR A C 1
ATOM 571 O O . THR A 1 77 ? -16.413 -11.205 21.910 1.00 96.38 77 THR A O 1
ATOM 574 N N . GLY A 1 78 ? -16.005 -9.408 23.183 1.00 93.69 78 GLY A N 1
ATOM 575 C CA . GLY A 1 78 ? -14.763 -9.947 23.747 1.00 93.69 78 GLY A CA 1
ATOM 576 C C . GLY A 1 78 ? -14.958 -11.296 24.450 1.00 93.69 78 GLY A C 1
ATOM 577 O O . GLY A 1 78 ? -14.217 -12.232 24.194 1.00 93.69 78 GLY A O 1
ATOM 578 N N . CYS A 1 79 ? -16.025 -11.438 25.240 1.00 93.06 79 CYS A N 1
ATOM 579 C CA . CYS A 1 79 ? -16.331 -12.698 25.924 1.00 93.06 79 CYS A CA 1
ATOM 580 C C . CYS A 1 79 ? -16.645 -13.846 24.947 1.00 93.06 79 CYS A C 1
ATOM 582 O O . CYS A 1 79 ? -16.312 -15.000 25.204 1.00 93.06 79 CYS A O 1
ATOM 584 N N . GLU A 1 80 ? -17.276 -13.558 23.808 1.00 92.94 80 GLU A N 1
ATOM 585 C CA . GLU A 1 80 ? -17.472 -14.567 22.764 1.00 92.94 80 GLU A CA 1
ATOM 586 C C . GLU A 1 80 ? -16.150 -14.924 22.076 1.00 92.94 80 GLU A C 1
ATOM 588 O O . GLU A 1 80 ? -15.932 -16.099 21.800 1.00 92.94 80 GLU A O 1
ATOM 593 N N . LEU A 1 81 ? -15.255 -13.953 21.845 1.00 92.38 81 LEU A N 1
ATOM 594 C CA . LEU A 1 81 ? -13.917 -14.212 21.297 1.00 92.38 81 LEU A CA 1
ATOM 595 C C . LEU A 1 81 ? -13.114 -15.181 22.170 1.00 92.38 81 LEU A C 1
ATOM 597 O O . LEU A 1 81 ? -12.534 -16.116 21.623 1.00 92.38 81 LEU A O 1
ATOM 601 N N . ASP A 1 82 ? -13.145 -15.011 23.494 1.00 91.44 82 ASP A N 1
ATOM 602 C CA . ASP A 1 82 ? -12.455 -15.891 24.452 1.00 91.44 82 ASP A CA 1
ATOM 603 C C . ASP A 1 82 ? -12.905 -17.357 24.363 1.00 91.44 82 ASP A C 1
ATOM 605 O O . ASP A 1 82 ? -12.138 -18.281 24.634 1.00 91.44 82 ASP A O 1
ATOM 609 N N . ASN A 1 83 ? -14.163 -17.580 23.979 1.00 92.38 83 ASN A N 1
ATOM 610 C CA . ASN A 1 83 ? -14.773 -18.906 23.925 1.00 92.38 83 ASN A CA 1
ATOM 611 C C . ASN A 1 83 ? -14.678 -19.570 22.540 1.00 92.38 83 ASN A C 1
ATOM 613 O O . ASN A 1 83 ? -15.042 -20.739 22.389 1.00 92.38 83 ASN A O 1
ATOM 617 N N . ILE A 1 84 ? -14.217 -18.852 21.513 1.00 91.06 84 ILE A N 1
ATOM 618 C CA . ILE A 1 84 ? -14.094 -19.377 20.151 1.00 91.06 84 ILE A CA 1
ATOM 619 C C . ILE A 1 84 ? -12.692 -19.963 19.957 1.00 91.06 84 ILE A C 1
ATOM 621 O O . ILE A 1 84 ? -11.683 -19.277 20.084 1.00 91.06 84 ILE A O 1
ATOM 625 N N . SER A 1 85 ? -12.616 -21.236 19.561 1.00 91.00 85 SER A N 1
ATOM 626 C CA . SER A 1 85 ? -11.345 -21.864 19.175 1.00 91.00 85 SER A CA 1
ATOM 627 C C . SER A 1 85 ? -10.700 -21.153 17.980 1.00 91.00 85 SER A C 1
ATOM 629 O O . SER A 1 85 ? -11.415 -20.737 17.064 1.00 91.00 85 SER A O 1
ATOM 631 N N . THR A 1 86 ? -9.369 -21.132 17.909 1.00 85.81 86 THR A N 1
ATOM 632 C CA . THR A 1 86 ? -8.601 -20.473 16.838 1.00 85.81 86 THR A CA 1
ATOM 633 C C . THR A 1 86 ? -9.055 -20.858 15.424 1.00 85.81 86 THR A C 1
ATOM 635 O O . THR A 1 86 ? -9.200 -19.983 14.572 1.00 85.81 86 THR A O 1
ATOM 638 N N . ASP A 1 87 ? -9.358 -22.135 15.171 1.00 88.12 87 ASP A N 1
ATOM 639 C CA . ASP A 1 87 ? -9.802 -22.607 13.848 1.00 88.12 87 ASP A CA 1
ATOM 640 C C . ASP A 1 87 ? -11.195 -22.085 13.475 1.00 88.12 87 ASP A C 1
ATOM 642 O O . ASP A 1 87 ? -11.440 -21.660 12.344 1.00 88.12 87 ASP A O 1
ATOM 646 N N . ALA A 1 88 ? -12.117 -22.059 14.440 1.00 91.06 88 ALA A N 1
ATOM 647 C CA . ALA A 1 88 ? -13.441 -21.477 14.242 1.00 91.06 88 ALA A CA 1
ATOM 648 C C . ALA A 1 88 ? -13.364 -19.951 14.066 1.00 91.06 88 ALA A C 1
ATOM 650 O O . ALA A 1 88 ? -14.118 -19.381 13.269 1.00 91.06 88 ALA A O 1
ATOM 651 N N . LEU A 1 89 ? -12.422 -19.287 14.748 1.00 91.50 89 LEU A N 1
ATOM 652 C CA . LEU A 1 89 ? -12.221 -17.842 14.645 1.00 91.50 89 LEU A CA 1
ATOM 653 C C . LEU A 1 89 ? -11.848 -17.421 13.217 1.00 91.50 89 LEU A C 1
ATOM 655 O O . LEU A 1 89 ? -12.353 -16.405 12.737 1.00 91.50 89 LEU A O 1
ATOM 659 N N . GLN A 1 90 ? -11.070 -18.241 12.499 1.00 91.00 90 GLN A N 1
ATOM 660 C CA . GLN A 1 90 ? -10.725 -18.005 11.089 1.00 91.00 90 GLN A CA 1
ATOM 661 C C . GLN A 1 90 ? -11.957 -17.869 10.184 1.00 91.00 90 GLN A C 1
ATOM 663 O O . GLN A 1 90 ? -11.926 -17.101 9.222 1.00 91.00 90 GLN A O 1
ATOM 668 N N . GLN A 1 91 ? -13.050 -18.576 10.487 1.00 91.44 91 GLN A N 1
ATOM 669 C CA . GLN A 1 91 ? -14.300 -18.496 9.724 1.00 91.44 91 GLN A CA 1
ATOM 670 C C . GLN A 1 91 ? -15.210 -17.375 10.228 1.00 91.44 91 GLN A C 1
ATOM 672 O O . GLN A 1 91 ? -15.804 -16.641 9.435 1.00 91.44 91 GLN A O 1
ATOM 677 N N . VAL A 1 92 ? -15.319 -17.214 11.550 1.00 92.31 92 VAL A N 1
ATOM 678 C CA . VAL A 1 92 ? -16.166 -16.180 12.165 1.00 92.31 92 VAL A CA 1
ATOM 679 C C . VAL A 1 92 ? -15.690 -14.785 11.761 1.00 92.31 92 VAL A C 1
ATOM 681 O O . VAL A 1 92 ? -16.502 -13.945 11.370 1.00 92.31 92 VAL A O 1
ATOM 684 N N . ILE A 1 93 ? -14.378 -14.550 11.739 1.00 94.00 93 ILE A N 1
ATOM 685 C CA . ILE A 1 93 ? -13.821 -13.232 11.426 1.00 94.00 93 ILE A CA 1
ATOM 686 C C . ILE A 1 93 ? -14.154 -12.755 10.007 1.00 94.00 93 ILE A C 1
ATOM 688 O O . ILE A 1 93 ? -14.227 -11.552 9.757 1.00 94.00 93 ILE A O 1
ATOM 692 N N . GLN A 1 94 ? -14.422 -13.666 9.066 1.00 91.25 94 GLN A N 1
ATOM 693 C CA . GLN A 1 94 ? -14.788 -13.319 7.686 1.00 91.25 94 GLN A CA 1
ATOM 694 C C . GLN A 1 94 ? -16.183 -12.688 7.577 1.00 91.25 94 GLN A C 1
ATOM 696 O O . GLN A 1 94 ? -16.452 -11.959 6.624 1.00 91.25 94 GLN A O 1
ATOM 701 N N . ARG A 1 95 ? -17.061 -12.925 8.562 1.00 92.06 95 ARG A N 1
ATOM 702 C CA . ARG A 1 95 ? -18.435 -12.390 8.605 1.00 92.06 95 ARG A CA 1
ATOM 703 C C . ARG A 1 95 ? -18.656 -11.305 9.666 1.00 92.06 95 ARG A C 1
ATOM 705 O O . ARG A 1 95 ? -19.629 -10.555 9.560 1.00 92.06 95 ARG A O 1
ATOM 712 N N . THR A 1 96 ? -17.762 -11.198 10.649 1.00 95.25 96 THR A N 1
ATOM 713 C CA . THR A 1 96 ? -17.845 -10.232 11.759 1.00 95.25 96 THR A CA 1
ATOM 714 C C . THR A 1 96 ? -17.282 -8.864 11.393 1.00 95.25 96 THR A C 1
ATOM 716 O O . THR A 1 96 ? -16.103 -8.744 11.081 1.00 95.25 96 THR A O 1
ATOM 719 N N . ASN A 1 97 ? -18.103 -7.818 11.464 1.00 96.00 97 ASN A N 1
ATOM 720 C CA . ASN A 1 97 ? -17.690 -6.448 11.137 1.00 96.00 97 ASN A CA 1
ATOM 721 C C . ASN A 1 97 ? -17.565 -5.545 12.372 1.00 96.00 97 ASN A C 1
ATOM 723 O O . ASN A 1 97 ? -17.071 -4.426 12.249 1.00 96.00 97 ASN A O 1
ATOM 727 N N . VAL A 1 98 ? -18.017 -6.004 13.541 1.00 97.56 98 VAL A N 1
ATOM 728 C CA . VAL A 1 98 ? -17.978 -5.234 14.787 1.00 97.56 98 VAL A CA 1
ATOM 729 C C . VAL A 1 98 ? -17.490 -6.127 15.918 1.00 97.56 98 VAL A C 1
ATOM 731 O O . VAL A 1 98 ? -18.051 -7.199 16.144 1.00 97.56 98 VAL A O 1
ATOM 734 N N . PHE A 1 99 ? -16.485 -5.658 16.648 1.00 96.94 99 PHE A N 1
ATOM 735 C CA . PHE A 1 99 ? -16.022 -6.260 17.889 1.00 96.94 99 PHE A CA 1
ATOM 736 C C . PHE A 1 99 ? -16.298 -5.309 19.054 1.00 96.94 99 PHE A C 1
ATOM 738 O O . PHE A 1 99 ? -15.798 -4.184 19.068 1.00 96.94 99 PHE A O 1
ATOM 745 N N . ALA A 1 100 ? -17.115 -5.748 20.009 1.00 96.75 100 ALA A N 1
ATOM 746 C CA . ALA A 1 100 ? -17.581 -4.941 21.139 1.00 96.75 100 ALA A CA 1
ATOM 747 C C . ALA A 1 100 ? -17.015 -5.455 22.472 1.00 96.75 100 ALA A C 1
ATOM 749 O O . ALA A 1 100 ? -16.745 -6.649 22.613 1.00 96.75 100 ALA A O 1
ATOM 750 N N . ARG A 1 101 ? -16.859 -4.572 23.468 1.00 94.88 101 ARG A N 1
ATOM 751 C CA . ARG A 1 101 ? -16.246 -4.890 24.775 1.00 94.88 101 ARG A CA 1
ATOM 752 C C . ARG A 1 101 ? -14.925 -5.665 24.646 1.00 94.88 101 ARG A C 1
ATOM 754 O O . ARG A 1 101 ? -14.743 -6.715 25.260 1.00 94.88 101 ARG A O 1
ATOM 761 N N . VAL A 1 102 ? -14.028 -5.186 23.789 1.00 93.88 102 VAL A N 1
ATOM 762 C CA . VAL A 1 102 ? -12.743 -5.853 23.534 1.00 93.88 102 VAL A CA 1
ATOM 763 C C . VAL A 1 102 ? -11.640 -5.421 24.505 1.00 93.88 102 VAL A C 1
ATOM 765 O O . VAL A 1 102 ? -11.557 -4.250 24.871 1.00 93.88 102 VAL A O 1
ATOM 768 N N . SER A 1 103 ? -10.759 -6.356 24.874 1.00 92.62 103 SER A N 1
ATOM 769 C CA . SER A 1 103 ? -9.498 -6.064 25.560 1.00 92.62 103 SER A CA 1
ATOM 770 C C . SER A 1 103 ? -8.383 -5.763 24.542 1.00 92.62 103 SER A C 1
ATOM 772 O O . SER A 1 103 ? -8.546 -6.033 23.344 1.00 92.62 103 SER A O 1
ATOM 774 N N . PRO A 1 104 ? -7.226 -5.236 24.979 1.00 91.00 104 PRO A N 1
ATOM 775 C CA . PRO A 1 104 ? -6.045 -5.124 24.125 1.00 91.00 104 PRO A CA 1
ATOM 776 C C . PRO A 1 104 ? -5.610 -6.463 23.501 1.00 91.00 104 PRO A C 1
ATOM 778 O O . PRO A 1 104 ? -5.256 -6.490 22.320 1.00 91.00 104 PRO A O 1
ATOM 781 N N . GLU A 1 105 ? -5.704 -7.590 24.225 1.00 91.81 105 GLU A N 1
ATOM 782 C CA . GLU A 1 105 ? -5.364 -8.911 23.664 1.00 91.81 105 GLU A CA 1
ATOM 783 C C . GLU A 1 105 ? -6.333 -9.337 22.551 1.00 91.81 105 GLU A C 1
ATOM 785 O O . GLU A 1 105 ? -5.926 -9.936 21.550 1.00 91.81 105 GLU A O 1
ATOM 790 N N . HIS A 1 106 ? -7.615 -8.976 22.666 1.00 94.12 106 HIS A N 1
ATOM 791 C CA . HIS A 1 106 ? -8.596 -9.239 21.611 1.00 94.12 106 HIS A CA 1
ATOM 792 C C . HIS A 1 106 ? -8.260 -8.489 20.322 1.00 94.12 106 HIS A C 1
ATOM 794 O O . HIS A 1 106 ? -8.368 -9.070 19.241 1.00 94.12 106 HIS A O 1
ATOM 800 N N . LYS A 1 107 ? -7.797 -7.232 20.411 1.00 94.50 107 LYS A N 1
ATOM 801 C CA . LYS A 1 107 ? -7.370 -6.462 19.226 1.00 94.50 107 LYS A CA 1
ATOM 802 C C . LYS A 1 107 ? -6.241 -7.183 18.489 1.00 94.50 107 LYS A C 1
ATOM 804 O O . LYS A 1 107 ? -6.320 -7.369 17.276 1.00 94.50 107 LYS A O 1
ATOM 809 N N . MET A 1 108 ? -5.243 -7.661 19.232 1.00 93.75 108 MET A N 1
ATOM 810 C CA . MET A 1 108 ? -4.127 -8.447 18.691 1.00 93.75 108 MET A CA 1
ATOM 811 C C . MET A 1 108 ? -4.609 -9.718 17.987 1.00 93.75 108 MET A C 1
ATOM 813 O O . MET A 1 108 ? -4.228 -9.980 16.847 1.00 93.75 108 MET A O 1
ATOM 817 N N . THR A 1 109 ? -5.492 -10.473 18.641 1.00 93.88 109 THR A N 1
ATOM 818 C CA . THR A 1 109 ? -6.031 -11.740 18.125 1.00 93.88 109 THR A CA 1
ATOM 819 C C . THR A 1 109 ? -6.809 -11.536 16.821 1.00 93.88 109 THR A C 1
ATOM 821 O O . THR A 1 109 ? -6.651 -12.298 15.863 1.00 93.88 109 THR A O 1
ATOM 824 N N . VAL A 1 110 ? -7.618 -10.474 16.747 1.00 95.06 110 VAL A N 1
ATOM 825 C CA . VAL A 1 110 ? -8.361 -10.085 15.538 1.00 95.06 110 VAL A CA 1
ATOM 826 C C . VAL A 1 110 ? -7.401 -9.775 14.387 1.00 95.06 110 VAL A C 1
ATOM 828 O O . VAL A 1 110 ? -7.589 -10.285 13.280 1.00 95.06 110 VAL A O 1
ATOM 831 N N . ILE A 1 111 ? -6.349 -8.994 14.641 1.00 95.62 111 ILE A N 1
ATOM 832 C CA . ILE A 1 111 ? -5.346 -8.630 13.628 1.00 95.62 111 ILE A CA 1
ATOM 833 C C . ILE A 1 111 ? -4.611 -9.868 13.127 1.00 95.62 111 ILE A C 1
ATOM 835 O O . ILE A 1 111 ? -4.539 -10.085 11.920 1.00 95.62 111 ILE A O 1
ATOM 839 N N . GLU A 1 112 ? -4.103 -10.710 14.026 1.00 95.06 112 GLU A N 1
ATOM 840 C CA . GLU A 1 112 ? -3.390 -11.936 13.653 1.00 95.06 112 GLU A CA 1
ATOM 841 C C . GLU A 1 112 ? -4.259 -12.869 12.814 1.00 95.06 112 GLU A C 1
ATOM 843 O O . GLU A 1 112 ? -3.816 -13.382 11.788 1.00 95.06 112 GLU A O 1
ATOM 848 N N . THR A 1 113 ? -5.522 -13.038 13.196 1.00 95.19 113 THR A N 1
ATOM 849 C CA . THR A 1 113 ? -6.454 -13.892 12.458 1.00 95.19 113 THR A CA 1
ATOM 850 C C . THR A 1 113 ? -6.739 -13.324 11.060 1.00 95.19 113 THR A C 1
ATOM 852 O O . THR A 1 113 ? -6.709 -14.066 10.078 1.00 95.19 113 THR A O 1
ATOM 855 N N . LEU A 1 114 ? -6.949 -12.009 10.923 1.00 95.62 114 LEU A N 1
ATOM 856 C CA . LEU A 1 114 ? -7.127 -11.366 9.612 1.00 95.62 114 LEU A CA 1
ATOM 857 C C . LEU A 1 114 ? -5.885 -11.512 8.721 1.00 95.62 114 LEU A C 1
ATOM 859 O O . LEU A 1 114 ? -6.020 -11.823 7.536 1.00 95.62 114 LEU A O 1
ATOM 863 N N . ARG A 1 115 ? -4.687 -11.343 9.289 1.00 94.38 115 ARG A N 1
ATOM 864 C CA . ARG A 1 115 ? -3.414 -11.509 8.571 1.00 94.38 115 ARG A CA 1
ATOM 865 C C . ARG A 1 115 ? -3.189 -12.954 8.132 1.00 94.38 115 ARG A C 1
ATOM 867 O O . ARG A 1 115 ? -2.796 -13.193 6.992 1.00 94.38 115 ARG A O 1
ATOM 874 N N . ASN A 1 116 ? -3.521 -13.926 8.982 1.00 93.31 116 ASN A N 1
ATOM 875 C CA . ASN A 1 116 ? -3.475 -15.354 8.639 1.00 93.31 116 ASN A CA 1
ATOM 876 C C . ASN A 1 116 ? -4.431 -15.700 7.483 1.00 93.31 116 ASN A C 1
ATOM 878 O O . ASN A 1 116 ? -4.106 -16.531 6.636 1.00 93.31 116 ASN A O 1
ATOM 882 N N . ASN A 1 117 ? -5.552 -14.982 7.376 1.00 92.25 117 ASN A N 1
ATOM 883 C CA . ASN A 1 117 ? -6.470 -15.025 6.235 1.00 92.25 117 ASN A CA 1
ATOM 884 C C . ASN A 1 117 ? -5.984 -14.237 4.998 1.00 92.25 117 ASN A C 1
ATOM 886 O O . ASN A 1 117 ? -6.752 -14.031 4.058 1.00 92.25 117 ASN A O 1
ATOM 890 N N . LYS A 1 118 ? -4.707 -13.829 4.959 1.00 92.00 118 LYS A N 1
ATOM 891 C CA . LYS A 1 118 ? -4.052 -13.097 3.858 1.00 92.00 118 LYS A CA 1
ATOM 892 C C . LYS A 1 118 ? -4.623 -11.700 3.592 1.00 92.00 118 LYS A C 1
ATOM 894 O O . LYS A 1 118 ? -4.427 -11.154 2.506 1.00 92.00 118 LYS A O 1
ATOM 899 N N . HIS A 1 119 ? -5.315 -11.106 4.561 1.00 94.50 119 HIS A N 1
ATOM 900 C CA . HIS A 1 119 ? -5.672 -9.694 4.485 1.00 94.50 119 HIS A CA 1
ATOM 901 C C . HIS A 1 119 ? -4.478 -8.820 4.872 1.00 94.50 119 HIS A C 1
ATOM 903 O O . HIS A 1 119 ? -3.729 -9.163 5.781 1.00 94.50 119 HIS A O 1
ATOM 909 N N . ILE A 1 120 ? -4.346 -7.670 4.206 1.00 95.69 120 ILE A N 1
ATOM 910 C CA . ILE A 1 120 ? -3.491 -6.574 4.670 1.00 95.69 120 ILE A CA 1
ATOM 911 C C . ILE A 1 120 ? -4.310 -5.747 5.655 1.00 95.69 120 ILE A C 1
ATOM 913 O O . ILE A 1 120 ? -5.377 -5.239 5.297 1.00 95.69 120 ILE A O 1
ATOM 917 N N . VAL A 1 121 ? -3.838 -5.653 6.894 1.00 96.81 121 VAL A N 1
ATOM 918 C CA . VAL A 1 121 ? -4.586 -5.048 7.999 1.00 96.81 121 VAL A CA 1
ATOM 919 C C . VAL A 1 121 ? -3.992 -3.695 8.358 1.00 96.81 121 VAL A C 1
ATOM 921 O O . VAL A 1 121 ? -2.844 -3.611 8.790 1.00 96.81 121 VAL A O 1
ATOM 924 N N . ALA A 1 122 ? -4.811 -2.652 8.232 1.00 97.06 122 ALA A N 1
ATOM 925 C CA . ALA A 1 122 ? -4.543 -1.348 8.819 1.00 97.06 122 ALA A CA 1
ATOM 926 C C . ALA A 1 122 ? -5.300 -1.222 10.148 1.00 97.06 122 ALA A C 1
ATOM 928 O O . ALA A 1 122 ? -6.508 -1.469 10.189 1.00 97.06 122 ALA A O 1
ATOM 929 N N . MET A 1 123 ? -4.606 -0.846 11.220 1.00 96.25 123 MET A N 1
ATOM 930 C CA . MET A 1 123 ? -5.209 -0.624 12.535 1.00 96.25 123 MET A CA 1
ATOM 931 C C . MET A 1 123 ? -5.052 0.830 12.957 1.00 96.25 123 MET A C 1
ATOM 933 O O . MET A 1 123 ? -3.964 1.382 12.861 1.00 96.25 123 MET A O 1
ATOM 937 N N . THR A 1 124 ? -6.117 1.410 13.506 1.00 94.31 124 THR A N 1
ATOM 938 C CA . THR A 1 124 ? -6.085 2.715 14.171 1.00 94.31 124 THR A CA 1
ATOM 939 C C . THR A 1 124 ? -6.028 2.574 15.689 1.00 94.31 124 THR A C 1
ATOM 941 O O . THR A 1 124 ? -6.689 1.691 16.241 1.00 94.31 124 THR A O 1
ATOM 944 N N . GLY A 1 125 ? -5.318 3.476 16.362 1.00 91.75 125 GLY A N 1
ATOM 945 C CA . GLY A 1 125 ? -5.256 3.540 17.821 1.00 91.75 125 GLY A CA 1
ATOM 946 C C . GLY A 1 125 ? -4.776 4.899 18.324 1.00 91.75 125 GLY A C 1
ATOM 947 O O . GLY A 1 125 ? -4.095 5.640 17.615 1.00 91.75 125 GLY A O 1
ATOM 948 N N . ASP A 1 126 ? -5.147 5.240 19.548 1.00 89.75 126 ASP A N 1
ATOM 949 C CA . ASP A 1 126 ? -4.824 6.513 20.201 1.00 89.75 126 ASP A CA 1
ATOM 950 C C . ASP A 1 126 ? -4.141 6.305 21.565 1.00 89.75 126 ASP A C 1
ATOM 952 O O . ASP A 1 126 ? -3.287 7.097 21.971 1.00 89.75 126 ASP A O 1
ATOM 956 N N . GLY A 1 127 ? -4.442 5.208 22.258 1.00 89.88 127 GLY A N 1
ATOM 957 C CA . GLY A 1 127 ? -3.896 4.904 23.578 1.00 89.88 127 GLY A CA 1
ATOM 958 C C . GLY A 1 127 ? -2.609 4.073 23.588 1.00 89.88 127 GLY A C 1
ATOM 959 O O . GLY A 1 127 ? -2.294 3.330 22.660 1.00 89.88 127 GLY A O 1
ATOM 960 N N . VAL A 1 128 ? -1.914 4.100 24.731 1.00 90.25 128 VAL A N 1
ATOM 961 C CA . VAL A 1 128 ? -0.758 3.224 25.032 1.00 90.25 128 VAL A CA 1
ATOM 962 C C . VAL A 1 128 ? -1.129 1.741 24.899 1.00 90.25 128 VAL A C 1
ATOM 964 O O . VAL A 1 128 ? -0.329 0.929 24.443 1.00 90.25 128 VAL A O 1
ATOM 967 N N . ASN A 1 129 ? -2.374 1.399 25.238 1.00 89.50 129 ASN A N 1
ATOM 968 C CA . ASN A 1 129 ? -2.906 0.041 25.138 1.00 89.50 129 ASN A CA 1
ATOM 969 C C . ASN A 1 129 ? -3.017 -0.461 23.689 1.00 89.50 129 ASN A C 1
ATOM 971 O O . ASN A 1 129 ? -3.070 -1.670 23.472 1.00 89.50 129 ASN A O 1
ATOM 975 N N . ASP A 1 130 ? -3.036 0.445 22.707 1.00 92.94 130 ASP A N 1
ATOM 976 C CA . ASP A 1 130 ? -3.121 0.095 21.290 1.00 92.94 130 ASP A CA 1
ATOM 977 C C . ASP A 1 130 ? -1.751 -0.075 20.640 1.00 92.94 130 ASP A C 1
ATOM 979 O O . ASP A 1 130 ? -1.669 -0.671 19.570 1.00 92.94 130 ASP A O 1
ATOM 983 N N . ALA A 1 131 ? -0.667 0.365 21.286 1.00 93.06 131 ALA A N 1
ATOM 984 C CA . ALA A 1 131 ? 0.683 0.281 20.733 1.00 93.06 131 ALA A CA 1
ATOM 985 C C . ALA A 1 131 ? 1.080 -1.145 20.286 1.00 93.06 131 ALA A C 1
ATOM 987 O O . ALA A 1 131 ? 1.535 -1.295 19.149 1.00 93.06 131 ALA A O 1
ATOM 988 N N . PRO A 1 132 ? 0.847 -2.224 21.068 1.00 93.81 132 PRO A N 1
ATOM 989 C CA . PRO A 1 132 ? 1.157 -3.579 20.602 1.00 93.81 132 PRO A CA 1
ATOM 990 C C . PRO A 1 132 ? 0.417 -3.946 19.311 1.00 93.81 132 PRO A C 1
ATOM 992 O O . PRO A 1 132 ? 0.978 -4.590 18.425 1.00 93.81 132 PRO A O 1
ATOM 995 N N . ALA A 1 133 ? -0.833 -3.504 19.194 1.00 94.88 133 ALA A N 1
ATOM 996 C CA . ALA A 1 133 ? -1.723 -3.841 18.097 1.00 94.88 133 ALA A CA 1
ATOM 997 C C . ALA A 1 133 ? -1.431 -3.003 16.844 1.00 94.88 133 ALA A C 1
ATOM 999 O O . ALA A 1 133 ? -1.364 -3.562 15.748 1.00 94.88 133 ALA A O 1
ATOM 1000 N N . LEU A 1 134 ? -1.091 -1.721 17.017 1.00 95.62 134 LEU A N 1
ATOM 1001 C CA . LEU A 1 134 ? -0.508 -0.876 15.973 1.00 95.62 134 LEU A CA 1
ATOM 1002 C C . LEU A 1 134 ? 0.755 -1.515 15.395 1.00 95.62 134 LEU A C 1
ATOM 1004 O O . LEU A 1 134 ? 0.878 -1.624 14.180 1.00 95.62 134 LEU A O 1
ATOM 1008 N N . LYS A 1 135 ? 1.653 -2.017 16.254 1.00 94.56 135 LYS A N 1
ATOM 1009 C CA . LYS A 1 135 ? 2.898 -2.655 15.806 1.00 94.56 135 LYS A CA 1
ATOM 1010 C C . LYS A 1 135 ? 2.680 -3.991 15.096 1.00 94.56 135 LYS A C 1
ATOM 1012 O O . LYS A 1 135 ? 3.518 -4.413 14.301 1.00 94.56 135 LYS A O 1
ATOM 1017 N N . LYS A 1 136 ? 1.602 -4.702 15.438 1.00 94.81 136 LYS A N 1
ATOM 1018 C CA . LYS A 1 136 ? 1.278 -6.022 14.880 1.00 94.81 136 LYS A CA 1
ATOM 1019 C C . LYS A 1 136 ? 0.549 -5.935 13.540 1.00 94.81 136 LYS A C 1
ATOM 1021 O O . LYS A 1 136 ? 0.620 -6.895 12.765 1.00 94.81 136 LYS A O 1
ATOM 1026 N N . ALA A 1 137 ? -0.170 -4.845 13.291 1.00 96.81 137 ALA A N 1
ATOM 1027 C CA . ALA A 1 137 ? -0.818 -4.580 12.013 1.00 96.81 137 ALA A CA 1
ATOM 1028 C C . ALA A 1 137 ? 0.215 -4.488 10.876 1.00 96.81 137 ALA A C 1
ATOM 1030 O O . ALA A 1 137 ? 1.403 -4.290 11.118 1.00 96.81 137 ALA A O 1
ATOM 1031 N N . ASP A 1 138 ? -0.227 -4.663 9.629 1.00 96.81 138 ASP A N 1
ATOM 1032 C CA . ASP A 1 138 ? 0.649 -4.406 8.478 1.00 96.81 138 ASP A CA 1
ATOM 1033 C C . ASP A 1 138 ? 0.864 -2.898 8.281 1.00 96.81 138 ASP A C 1
ATOM 1035 O O . ASP A 1 138 ? 1.876 -2.495 7.715 1.00 96.81 138 ASP A O 1
ATOM 1039 N N . ILE A 1 139 ? -0.100 -2.084 8.736 1.00 97.31 139 ILE A N 1
ATOM 1040 C CA . ILE A 1 139 ? -0.017 -0.623 8.795 1.00 97.31 139 ILE A CA 1
ATOM 1041 C C . ILE A 1 139 ? -0.641 -0.150 10.118 1.00 97.31 139 ILE A C 1
ATOM 1043 O O . ILE A 1 139 ? -1.862 -0.215 10.298 1.00 97.31 139 ILE A O 1
ATOM 1047 N N . GLY A 1 140 ? 0.178 0.335 11.046 1.00 97.25 140 GLY A N 1
ATOM 1048 C CA . GLY A 1 140 ? -0.275 1.008 12.264 1.00 97.25 140 GLY A CA 1
ATOM 1049 C C . GLY A 1 140 ? -0.571 2.486 12.005 1.00 97.25 140 GLY A C 1
ATOM 1050 O O . GLY A 1 140 ? 0.254 3.196 11.435 1.00 97.25 140 GLY A O 1
ATOM 1051 N N . ILE A 1 141 ? -1.737 2.967 12.435 1.00 97.56 141 ILE A N 1
ATOM 1052 C CA . ILE A 1 141 ? -2.200 4.345 12.245 1.00 97.56 141 ILE A CA 1
ATOM 1053 C C . ILE A 1 141 ? -2.503 4.986 13.605 1.00 97.56 141 ILE A C 1
ATOM 1055 O O . ILE A 1 141 ? -3.407 4.548 14.315 1.00 97.56 141 ILE A O 1
ATOM 1059 N N . ALA A 1 142 ? -1.786 6.051 13.957 1.00 96.75 142 ALA A N 1
ATOM 1060 C CA . ALA A 1 142 ? -2.019 6.805 15.186 1.00 96.75 142 ALA A CA 1
ATOM 1061 C C . ALA A 1 142 ? -2.808 8.098 14.944 1.00 96.75 142 ALA A C 1
ATOM 1063 O O . ALA A 1 142 ? -2.654 8.763 13.917 1.00 96.75 142 ALA A O 1
ATOM 1064 N N . MET A 1 143 ? -3.614 8.479 15.934 1.00 94.94 143 MET A N 1
ATOM 1065 C CA . MET A 1 143 ? -4.310 9.769 15.968 1.00 94.94 143 MET A CA 1
ATOM 1066 C C . MET A 1 143 ? -3.329 10.899 16.313 1.00 94.94 143 MET A C 1
ATOM 1068 O O . MET A 1 143 ? -2.501 10.775 17.216 1.00 94.94 143 MET A O 1
ATOM 1072 N N . GLY A 1 144 ? -3.385 12.010 15.589 1.00 93.50 144 GLY A N 1
ATOM 1073 C CA . GLY A 1 144 ? -2.464 13.135 15.720 1.00 93.50 144 GLY A CA 1
ATOM 1074 C C . GLY A 1 144 ? -2.803 14.050 16.892 1.00 93.50 144 GLY A C 1
ATOM 1075 O O . GLY A 1 144 ? -1.896 14.501 17.596 1.00 93.50 144 GLY A O 1
ATOM 1076 N N . ILE A 1 145 ? -4.091 14.297 17.131 1.00 92.31 145 ILE A N 1
ATOM 1077 C CA . ILE A 1 145 ? -4.564 15.203 18.186 1.00 92.31 145 ILE A CA 1
ATOM 1078 C C . ILE A 1 145 ? -4.760 14.423 19.487 1.00 92.31 145 ILE A C 1
ATOM 1080 O O . ILE A 1 145 ? -4.169 14.768 20.506 1.00 92.31 145 ILE A O 1
ATOM 1084 N N . THR A 1 146 ? -5.559 13.358 19.449 1.00 91.12 146 THR A N 1
ATOM 1085 C CA . THR A 1 146 ? -5.917 12.552 20.631 1.00 91.12 146 THR A CA 1
ATOM 1086 C C . THR A 1 146 ? -4.908 11.457 20.968 1.00 91.12 146 THR A C 1
ATOM 1088 O O . THR A 1 146 ? -4.908 10.956 22.091 1.00 91.12 146 THR A O 1
ATOM 1091 N N . GLY A 1 147 ? -4.024 11.096 20.034 1.00 92.00 147 GLY A N 1
ATOM 1092 C CA . GLY A 1 147 ? -3.077 10.005 20.237 1.00 92.00 147 GLY A CA 1
ATOM 1093 C C . GLY A 1 147 ? -1.955 10.348 21.214 1.00 92.00 147 GLY A C 1
ATOM 1094 O O . GLY A 1 147 ? -1.331 11.412 21.141 1.00 92.00 147 GLY A O 1
ATOM 1095 N N . THR A 1 148 ? -1.676 9.397 22.099 1.00 95.12 148 THR A N 1
ATOM 1096 C CA . THR A 1 148 ? -0.531 9.400 23.014 1.00 95.12 148 THR A CA 1
ATOM 1097 C C . THR A 1 148 ? 0.791 9.320 22.251 1.00 95.12 148 THR A C 1
ATOM 1099 O O . THR A 1 148 ? 0.855 8.738 21.166 1.00 95.12 148 THR A O 1
ATOM 1102 N N . ASP A 1 149 ? 1.868 9.856 22.831 1.00 95.50 149 ASP A N 1
ATOM 1103 C CA . ASP A 1 149 ? 3.197 9.823 22.201 1.00 95.50 149 ASP A CA 1
ATOM 1104 C C . ASP A 1 149 ? 3.657 8.388 21.916 1.00 95.50 149 ASP A C 1
ATOM 1106 O O . ASP A 1 149 ? 4.174 8.104 20.841 1.00 95.50 149 ASP A O 1
ATOM 1110 N N . VAL A 1 150 ? 3.339 7.449 22.815 1.00 95.81 150 VAL A N 1
ATOM 1111 C CA . VAL A 1 150 ? 3.639 6.023 22.623 1.00 95.81 150 VAL A CA 1
ATOM 1112 C C . VAL A 1 150 ? 2.922 5.451 21.394 1.00 95.81 150 VAL A C 1
ATOM 1114 O O . VAL A 1 150 ? 3.522 4.697 20.628 1.00 95.81 150 VAL A O 1
ATOM 1117 N N . ALA A 1 151 ? 1.651 5.804 21.170 1.00 94.38 151 ALA A N 1
ATOM 1118 C CA . ALA A 1 151 ? 0.918 5.354 19.987 1.00 94.38 151 ALA A CA 1
ATOM 1119 C C . ALA A 1 151 ? 1.523 5.943 18.700 1.00 94.38 151 ALA A C 1
ATOM 1121 O O . ALA A 1 151 ? 1.721 5.213 17.729 1.00 94.38 151 ALA A O 1
ATOM 1122 N N . LYS A 1 152 ? 1.881 7.234 18.714 1.00 95.75 152 LYS A N 1
ATOM 1123 C CA . LYS A 1 152 ? 2.502 7.938 17.578 1.00 95.75 152 LYS A CA 1
ATOM 1124 C C . LYS A 1 152 ? 3.877 7.386 17.213 1.00 95.75 152 LYS A C 1
ATOM 1126 O O . LYS A 1 152 ? 4.141 7.195 16.034 1.00 95.75 152 LYS A O 1
ATOM 1131 N N . GLU A 1 153 ? 4.723 7.094 18.199 1.00 95.69 153 GLU A N 1
ATOM 1132 C CA . GLU A 1 153 ? 6.046 6.489 17.975 1.00 95.69 153 GLU A CA 1
ATOM 1133 C C . GLU A 1 153 ? 5.962 5.046 17.461 1.00 95.69 153 GLU A C 1
ATOM 1135 O O . GLU A 1 153 ? 6.885 4.558 16.810 1.00 95.69 153 GLU A O 1
ATOM 1140 N N . THR A 1 154 ? 4.860 4.351 17.755 1.00 95.56 154 THR A N 1
ATOM 1141 C CA . THR A 1 154 ? 4.673 2.953 17.353 1.00 95.56 154 THR A CA 1
ATOM 1142 C C . THR A 1 154 ? 4.062 2.803 15.957 1.00 95.56 154 THR A C 1
ATOM 1144 O O . THR A 1 154 ? 4.265 1.770 15.317 1.00 95.56 154 THR A O 1
ATOM 1147 N N . ALA A 1 155 ? 3.304 3.799 15.497 1.00 96.19 155 ALA A N 1
ATOM 1148 C CA . ALA A 1 155 ? 2.581 3.767 14.231 1.00 96.19 155 ALA A CA 1
ATOM 1149 C C . ALA A 1 155 ? 3.478 4.028 13.009 1.00 96.19 155 ALA A C 1
ATOM 1151 O O . ALA A 1 155 ? 4.466 4.754 13.079 1.00 96.19 155 ALA A O 1
ATOM 1152 N N . ASP A 1 156 ? 3.079 3.481 11.860 1.00 97.19 156 ASP A N 1
ATOM 1153 C CA . ASP A 1 156 ? 3.712 3.739 10.561 1.00 97.19 156 ASP A CA 1
ATOM 1154 C C . ASP A 1 156 ? 3.183 5.034 9.916 1.00 97.19 156 ASP A C 1
ATOM 1156 O O . ASP A 1 156 ? 3.843 5.640 9.071 1.00 97.19 156 ASP A O 1
ATOM 1160 N N . MET A 1 157 ? 1.974 5.461 10.302 1.00 96.94 157 MET A N 1
ATOM 1161 C CA . MET A 1 157 ? 1.303 6.664 9.807 1.00 96.94 157 MET A CA 1
ATOM 1162 C C . MET A 1 157 ? 0.615 7.419 10.950 1.00 96.94 157 MET A C 1
ATOM 1164 O O . MET A 1 157 ? -0.019 6.815 11.812 1.00 96.94 157 MET A O 1
ATOM 1168 N N . ILE A 1 158 ? 0.682 8.752 10.926 1.00 96.88 158 ILE A N 1
ATOM 1169 C CA . ILE A 1 158 ? -0.009 9.629 11.883 1.00 96.88 158 ILE A CA 1
ATOM 1170 C C . ILE A 1 158 ? -1.043 10.470 11.130 1.00 96.88 158 ILE A C 1
ATOM 1172 O O . ILE A 1 158 ? -0.707 11.141 10.154 1.00 96.88 158 ILE A O 1
ATOM 1176 N N . ILE A 1 159 ? -2.293 10.457 11.595 1.00 95.31 159 ILE A N 1
ATOM 1177 C CA . ILE A 1 159 ? -3.393 11.246 11.026 1.00 95.31 159 ILE A CA 1
ATOM 1178 C C . ILE A 1 159 ? -3.519 12.556 11.795 1.00 95.31 159 ILE A C 1
ATOM 1180 O O . ILE A 1 159 ? -3.946 12.573 12.942 1.00 95.31 159 ILE A O 1
ATOM 1184 N N . THR A 1 160 ? -3.148 13.668 11.170 1.00 95.19 160 THR A N 1
ATOM 1185 C CA . THR A 1 160 ? -3.012 14.969 11.845 1.00 95.19 160 THR A CA 1
ATOM 1186 C C . THR A 1 160 ? -4.334 15.619 12.261 1.00 95.19 160 THR A C 1
ATOM 1188 O O . THR A 1 160 ? -4.318 16.513 13.104 1.00 95.19 160 THR A O 1
ATOM 1191 N N . ASP A 1 161 ? -5.462 15.189 11.694 1.00 93.19 161 ASP A N 1
ATOM 1192 C CA . ASP A 1 161 ? -6.793 15.771 11.905 1.00 93.19 161 ASP A CA 1
ATOM 1193 C C . ASP A 1 161 ? -7.783 14.833 12.616 1.00 93.19 161 ASP A C 1
ATOM 1195 O O . ASP A 1 161 ? -8.962 15.169 12.756 1.00 93.19 161 ASP A O 1
ATOM 1199 N N . ASP A 1 162 ? -7.316 13.665 13.070 1.00 90.94 162 ASP A N 1
ATOM 1200 C CA . ASP A 1 162 ? -8.122 12.638 13.738 1.00 90.94 162 ASP A CA 1
ATOM 1201 C C . ASP A 1 162 ? -9.359 12.202 12.922 1.00 90.94 162 ASP A C 1
ATOM 1203 O O . ASP A 1 162 ? -10.409 11.847 13.472 1.00 90.94 162 ASP A O 1
ATOM 1207 N N . ASN A 1 163 ? -9.252 12.236 11.589 1.00 90.44 163 ASN A N 1
ATOM 1208 C CA . ASN A 1 163 ? -10.361 11.942 10.693 1.00 90.44 163 ASN A CA 1
ATOM 1209 C C . ASN A 1 163 ? -10.191 10.609 9.957 1.00 90.44 163 ASN A C 1
ATOM 1211 O O . ASN A 1 163 ? -9.216 10.377 9.243 1.00 90.44 163 ASN A O 1
ATOM 1215 N N . PHE A 1 164 ? -11.208 9.748 10.042 1.00 89.81 164 PHE A N 1
ATOM 1216 C CA . PHE A 1 164 ? -11.247 8.497 9.284 1.00 89.81 164 PHE A CA 1
ATOM 1217 C C . PHE A 1 164 ? -11.212 8.732 7.763 1.00 89.81 164 PHE A C 1
ATOM 1219 O O . PHE A 1 164 ? -10.636 7.930 7.032 1.00 89.81 164 PHE A O 1
ATOM 1226 N N . ALA A 1 165 ? -11.768 9.847 7.274 1.00 92.50 165 ALA A N 1
ATOM 1227 C CA . ALA A 1 165 ? -11.714 10.196 5.854 1.00 92.50 165 ALA A CA 1
ATOM 1228 C C . ALA A 1 165 ? -10.272 10.372 5.343 1.00 92.50 165 ALA A C 1
ATOM 1230 O O . ALA A 1 165 ? -9.968 9.969 4.219 1.00 92.50 165 ALA A O 1
ATOM 1231 N N . SER A 1 166 ? -9.370 10.888 6.182 1.00 94.31 166 SER A N 1
ATOM 1232 C CA . SER A 1 166 ? -7.950 11.059 5.855 1.00 94.31 166 SER A CA 1
ATOM 1233 C C . SER A 1 166 ? -7.254 9.719 5.629 1.00 94.31 166 SER A C 1
ATOM 1235 O O . SER A 1 166 ? -6.450 9.596 4.712 1.00 94.31 166 SER A O 1
ATOM 1237 N N . ILE A 1 167 ? -7.634 8.675 6.374 1.00 94.25 167 ILE A N 1
ATOM 1238 C CA . ILE A 1 167 ? -7.128 7.309 6.158 1.00 94.25 167 ILE A CA 1
ATOM 1239 C C . ILE A 1 167 ? -7.543 6.795 4.777 1.00 94.25 167 ILE A C 1
ATOM 1241 O O . ILE A 1 167 ? -6.727 6.231 4.050 1.00 94.25 167 ILE A O 1
ATOM 1245 N N . VAL A 1 168 ? -8.803 7.008 4.389 1.00 93.69 168 VAL A N 1
ATOM 1246 C CA . VAL A 1 168 ? -9.311 6.578 3.077 1.00 93.69 168 VAL A CA 1
ATOM 1247 C C . VAL A 1 168 ? -8.584 7.296 1.945 1.00 93.69 168 VAL A C 1
ATOM 1249 O O . VAL A 1 168 ? -8.196 6.654 0.968 1.00 93.69 168 VAL A O 1
ATOM 1252 N N . LYS A 1 169 ? -8.329 8.597 2.107 1.00 92.88 169 LYS A N 1
ATOM 1253 C CA . LYS A 1 169 ? -7.534 9.381 1.160 1.00 92.88 169 LYS A CA 1
ATOM 1254 C C . LYS A 1 169 ? -6.090 8.879 1.068 1.00 92.88 169 LYS A C 1
ATOM 1256 O O . LYS A 1 169 ? -5.564 8.738 -0.027 1.00 92.88 169 LYS A O 1
ATOM 1261 N N . SER A 1 170 ? -5.462 8.516 2.185 1.00 94.31 170 SER A N 1
ATOM 1262 C CA . SER A 1 170 ? -4.123 7.910 2.167 1.00 94.31 170 SER A CA 1
ATOM 1263 C C . SER A 1 170 ? -4.084 6.587 1.395 1.00 94.31 170 SER A C 1
ATOM 1265 O O . SER A 1 170 ? -3.092 6.288 0.732 1.00 94.31 170 SER A O 1
ATOM 1267 N N . VAL A 1 171 ? -5.159 5.790 1.438 1.00 94.81 171 VAL A N 1
ATOM 1268 C CA . VAL A 1 171 ? -5.258 4.568 0.623 1.00 94.81 171 VAL A CA 1
ATOM 1269 C C . VAL A 1 171 ? -5.364 4.897 -0.867 1.00 94.81 171 VAL A C 1
ATOM 1271 O O . VAL A 1 171 ? -4.743 4.210 -1.679 1.00 94.81 171 VAL A O 1
ATOM 1274 N N . GLU A 1 172 ? -6.127 5.926 -1.233 1.00 93.94 172 GLU A N 1
ATOM 1275 C CA . GLU A 1 172 ? -6.211 6.427 -2.609 1.00 93.94 172 GLU A CA 1
ATOM 1276 C C . GLU A 1 172 ? -4.833 6.850 -3.130 1.00 93.94 172 GLU A C 1
ATOM 1278 O O . GLU A 1 172 ? -4.370 6.302 -4.132 1.00 93.94 172 GLU A O 1
ATOM 1283 N N . GLU A 1 173 ? -4.122 7.700 -2.387 1.00 93.94 173 GLU A N 1
ATOM 1284 C CA . GLU A 1 173 ? -2.760 8.138 -2.721 1.00 93.94 173 GLU A CA 1
ATOM 1285 C C . GLU A 1 173 ? -1.786 6.957 -2.837 1.00 93.94 173 GLU A C 1
ATOM 1287 O O . GLU A 1 173 ? -1.002 6.867 -3.782 1.00 93.94 173 GLU A O 1
ATOM 1292 N N . GLY A 1 174 ? -1.877 5.974 -1.935 1.00 94.12 174 GLY A N 1
ATOM 1293 C CA . GLY A 1 174 ? -1.070 4.755 -2.012 1.00 94.12 174 GLY A CA 1
ATOM 1294 C C . GLY A 1 174 ? -1.295 3.960 -3.306 1.00 94.12 174 GLY A C 1
ATOM 1295 O O . GLY A 1 174 ? -0.345 3.419 -3.880 1.00 94.12 174 GLY A O 1
ATOM 1296 N N . ARG A 1 175 ? -2.536 3.910 -3.812 1.00 93.75 175 ARG A N 1
ATOM 1297 C CA . ARG A 1 175 ? -2.852 3.264 -5.101 1.00 93.75 175 ARG A CA 1
ATOM 1298 C C . ARG A 1 175 ? -2.303 4.058 -6.289 1.00 93.75 175 ARG A C 1
ATOM 1300 O O . ARG A 1 175 ? -1.834 3.440 -7.251 1.00 93.75 175 ARG A O 1
ATOM 1307 N N . VAL A 1 176 ? -2.331 5.391 -6.226 1.00 93.19 176 VAL A N 1
ATOM 1308 C CA . VAL A 1 176 ? -1.747 6.276 -7.251 1.00 93.19 176 VAL A CA 1
ATOM 1309 C C . VAL A 1 176 ? -0.235 6.077 -7.317 1.00 93.19 176 VAL A C 1
ATOM 1311 O O . VAL A 1 176 ? 0.289 5.726 -8.374 1.00 93.19 176 VAL A O 1
ATOM 1314 N N . ILE A 1 177 ? 0.450 6.157 -6.172 1.00 93.06 177 ILE A N 1
ATOM 1315 C CA . ILE A 1 177 ? 1.900 5.935 -6.067 1.00 93.06 177 ILE A CA 1
ATOM 1316 C C . ILE A 1 177 ? 2.281 4.572 -6.649 1.00 93.06 177 ILE A C 1
ATOM 1318 O O . ILE A 1 177 ? 3.204 4.479 -7.456 1.00 93.06 177 ILE A O 1
ATOM 1322 N N . TYR A 1 178 ? 1.557 3.506 -6.299 1.00 91.94 178 TYR A N 1
ATOM 1323 C CA . TYR A 1 178 ? 1.844 2.172 -6.831 1.00 91.94 178 TYR A CA 1
ATOM 1324 C C . TYR A 1 178 ? 1.680 2.091 -8.357 1.00 91.94 178 TYR A C 1
ATOM 1326 O O . TYR A 1 178 ? 2.478 1.444 -9.038 1.00 91.94 178 TYR A O 1
ATOM 1334 N N . THR A 1 179 ? 0.662 2.752 -8.908 1.00 90.88 179 THR A N 1
ATOM 1335 C CA . THR A 1 179 ? 0.422 2.794 -10.358 1.00 90.88 179 THR A CA 1
ATOM 1336 C C . THR A 1 179 ? 1.556 3.521 -11.074 1.00 90.88 179 THR A C 1
ATOM 1338 O O . THR A 1 179 ? 2.115 2.984 -12.034 1.00 90.88 179 THR A O 1
ATOM 1341 N N . ASN A 1 180 ? 1.980 4.668 -10.546 1.00 92.31 180 ASN A N 1
ATOM 1342 C CA . ASN A 1 180 ? 3.114 5.433 -11.062 1.00 92.31 180 ASN A CA 1
ATOM 1343 C C . ASN A 1 180 ? 4.418 4.624 -10.964 1.00 92.31 180 ASN A C 1
ATOM 1345 O O . ASN A 1 180 ? 5.199 4.596 -11.917 1.00 92.31 180 ASN A O 1
ATOM 1349 N N . ILE A 1 181 ? 4.607 3.860 -9.875 1.00 92.31 181 ILE A N 1
ATOM 1350 C CA . ILE A 1 181 ? 5.743 2.938 -9.724 1.00 92.31 181 ILE A CA 1
ATOM 1351 C C . ILE A 1 181 ? 5.812 1.927 -10.863 1.00 92.31 181 ILE A C 1
ATOM 1353 O O . ILE A 1 181 ? 6.875 1.697 -11.443 1.00 92.31 181 ILE A O 1
ATOM 1357 N N . ARG A 1 182 ? 4.679 1.328 -11.228 1.00 90.94 182 ARG A N 1
ATOM 1358 C CA . ARG A 1 182 ? 4.647 0.377 -12.344 1.00 90.94 182 ARG A CA 1
ATOM 1359 C C . ARG A 1 182 ? 4.964 1.052 -13.672 1.00 90.94 182 ARG A C 1
ATOM 1361 O O . ARG A 1 182 ? 5.703 0.464 -14.456 1.00 90.94 182 ARG A O 1
ATOM 1368 N N . LYS A 1 183 ? 4.447 2.257 -13.920 1.00 89.62 183 LYS A N 1
ATOM 1369 C CA . LYS A 1 183 ? 4.697 3.008 -15.161 1.00 89.62 183 LYS A CA 1
ATOM 1370 C C . LYS A 1 183 ? 6.174 3.353 -15.333 1.00 89.62 183 LYS A C 1
ATOM 1372 O O . LYS A 1 183 ? 6.745 3.039 -16.375 1.00 89.62 183 LYS A O 1
ATOM 1377 N N . PHE A 1 184 ? 6.832 3.900 -14.310 1.00 90.62 184 PHE A N 1
ATOM 1378 C CA . PHE A 1 184 ? 8.253 4.222 -14.454 1.00 90.62 184 PHE A CA 1
ATOM 1379 C C . PHE A 1 184 ? 9.127 2.960 -14.525 1.00 90.62 184 PHE A C 1
ATOM 1381 O O . PHE A 1 184 ? 10.112 2.946 -15.258 1.00 90.62 184 PHE A O 1
ATOM 1388 N N . ILE A 1 185 ? 8.774 1.870 -13.825 1.00 92.56 185 ILE A N 1
ATOM 1389 C CA . ILE A 1 185 ? 9.518 0.601 -13.932 1.00 92.56 185 ILE A CA 1
ATOM 1390 C C . ILE A 1 185 ? 9.357 -0.016 -15.322 1.00 92.56 185 ILE A C 1
ATOM 1392 O O . ILE A 1 185 ? 10.323 -0.551 -15.861 1.00 92.56 185 ILE A O 1
ATOM 1396 N N . TYR A 1 186 ? 8.160 0.064 -15.910 1.00 92.25 186 TYR A N 1
ATOM 1397 C CA . TYR A 1 186 ? 7.933 -0.316 -17.303 1.00 92.25 186 TYR A CA 1
ATOM 1398 C C . TYR A 1 186 ? 8.887 0.436 -18.231 1.00 92.25 186 TYR A C 1
ATOM 1400 O O . TYR A 1 186 ? 9.631 -0.197 -18.976 1.00 92.25 186 TYR A O 1
ATOM 1408 N N . PHE A 1 187 ? 8.906 1.765 -18.122 1.00 92.19 187 PHE A N 1
ATOM 1409 C CA . PHE A 1 187 ? 9.742 2.638 -18.936 1.00 92.19 187 PHE A CA 1
ATOM 1410 C C . PHE A 1 187 ? 11.238 2.315 -18.792 1.00 92.19 187 PHE A C 1
ATOM 1412 O O . PHE A 1 187 ? 11.889 1.967 -19.777 1.00 92.19 187 PHE A O 1
ATOM 1419 N N . LEU A 1 188 ? 11.769 2.315 -17.563 1.00 92.31 188 LEU A N 1
ATOM 1420 C CA . LEU A 1 188 ? 13.194 2.071 -17.309 1.00 92.31 188 LEU A CA 1
ATOM 1421 C C . LEU A 1 188 ? 13.646 0.675 -17.754 1.00 92.31 188 LEU A C 1
ATOM 1423 O O . LEU A 1 188 ? 14.760 0.510 -18.250 1.00 92.31 188 LEU A O 1
ATOM 1427 N N . LEU A 1 189 ? 12.807 -0.352 -17.582 1.00 94.56 189 LEU A N 1
ATOM 1428 C CA . LEU A 1 189 ? 13.143 -1.697 -18.053 1.00 94.56 189 LEU A CA 1
ATOM 1429 C C . LEU A 1 189 ? 13.130 -1.787 -19.580 1.00 94.56 189 LEU A C 1
ATOM 1431 O O . LEU A 1 189 ? 14.002 -2.455 -20.133 1.00 94.56 189 LEU A O 1
ATOM 1435 N N . SER A 1 190 ? 12.192 -1.123 -20.259 1.00 94.44 190 SER A N 1
ATOM 1436 C CA . SER A 1 190 ? 12.163 -1.047 -21.725 1.00 94.44 190 SER A CA 1
ATOM 1437 C C . SER A 1 190 ? 13.412 -0.360 -22.286 1.00 94.44 190 SER A C 1
ATOM 1439 O O . SER A 1 190 ? 14.033 -0.905 -23.203 1.00 94.44 190 SER A O 1
ATOM 1441 N N . CYS A 1 191 ? 13.822 0.775 -21.707 1.00 93.75 191 CYS A N 1
ATOM 1442 C CA . CYS A 1 191 ? 15.031 1.506 -22.099 1.00 93.75 191 CYS A CA 1
ATOM 1443 C C . CYS A 1 191 ? 16.287 0.647 -21.918 1.00 93.75 191 CYS A C 1
ATOM 1445 O O . CYS A 1 191 ? 16.967 0.345 -22.901 1.00 93.75 191 CYS A O 1
ATOM 1447 N N . ASN A 1 192 ? 16.522 0.141 -20.703 1.00 94.31 192 ASN A N 1
ATOM 1448 C CA . ASN A 1 192 ? 17.674 -0.710 -20.391 1.00 94.31 192 ASN A CA 1
ATOM 1449 C C . ASN A 1 192 ? 17.734 -1.965 -21.274 1.00 94.31 192 ASN A C 1
ATOM 1451 O O . ASN A 1 192 ? 18.793 -2.334 -21.784 1.00 94.31 192 ASN A O 1
ATOM 1455 N N . ALA A 1 193 ? 16.594 -2.628 -21.487 1.00 96.06 193 ALA A N 1
ATOM 1456 C CA . ALA A 1 193 ? 16.532 -3.791 -22.364 1.00 96.06 193 ALA A CA 1
ATOM 1457 C C . ALA A 1 193 ? 16.899 -3.426 -23.810 1.00 96.06 193 ALA A C 1
ATOM 1459 O O . ALA A 1 193 ? 17.623 -4.182 -24.456 1.00 96.06 193 ALA A O 1
ATOM 1460 N N . SER A 1 194 ? 16.455 -2.271 -24.316 1.00 95.69 194 SER A N 1
ATOM 1461 C CA . SER A 1 194 ? 16.792 -1.829 -25.672 1.00 95.69 194 SER A CA 1
ATOM 1462 C C . SER A 1 194 ? 18.293 -1.583 -25.849 1.00 95.69 194 SER A C 1
ATOM 1464 O O . SER A 1 194 ? 18.860 -2.027 -26.843 1.00 95.69 194 SER A O 1
ATOM 1466 N N . GLU A 1 195 ? 18.962 -0.976 -24.865 1.00 94.94 195 GLU A N 1
ATOM 1467 C CA . GLU A 1 195 ? 20.407 -0.715 -24.896 1.00 94.94 195 GLU A CA 1
ATOM 1468 C C . GLU A 1 195 ? 21.203 -2.020 -24.969 1.00 94.94 195 GLU A C 1
ATOM 1470 O O . GLU A 1 195 ? 22.084 -2.180 -25.819 1.00 94.94 195 GLU A O 1
ATOM 1475 N N . VAL A 1 196 ? 20.833 -2.995 -24.132 1.00 96.00 196 VAL A N 1
ATOM 1476 C CA . VAL A 1 196 ? 21.435 -4.334 -24.146 1.00 96.00 196 VAL A CA 1
ATOM 1477 C C . VAL A 1 196 ? 21.224 -5.010 -25.501 1.00 96.00 196 VAL A C 1
ATOM 1479 O O . VAL A 1 196 ? 22.167 -5.584 -26.049 1.00 96.00 196 VAL A O 1
ATOM 1482 N N . LEU A 1 197 ? 20.019 -4.923 -26.073 1.00 96.69 197 LEU A N 1
ATOM 1483 C CA . LEU A 1 197 ? 19.709 -5.509 -27.379 1.00 96.69 197 LEU A CA 1
ATOM 1484 C C . LEU A 1 197 ? 20.493 -4.844 -28.518 1.00 96.69 197 LEU A C 1
ATOM 1486 O O . LEU A 1 197 ? 20.997 -5.559 -29.384 1.00 96.69 197 LEU A O 1
ATOM 1490 N N . VAL A 1 198 ? 20.653 -3.516 -28.517 1.00 96.19 198 VAL A N 1
ATOM 1491 C CA . VAL A 1 198 ? 21.468 -2.790 -29.513 1.00 96.19 198 VAL A CA 1
ATOM 1492 C C . VAL A 1 198 ? 22.901 -3.312 -29.513 1.00 96.19 198 VAL A C 1
ATOM 1494 O O . VAL A 1 198 ? 23.436 -3.648 -30.570 1.00 96.19 198 VAL A O 1
ATOM 1497 N N . ILE A 1 199 ? 23.520 -3.421 -28.336 1.00 95.50 199 ILE A N 1
ATOM 1498 C CA . ILE A 1 199 ? 24.905 -3.894 -28.210 1.00 95.50 199 ILE A CA 1
ATOM 1499 C C . ILE A 1 199 ? 25.003 -5.365 -28.624 1.00 95.50 199 ILE A C 1
ATOM 1501 O O . ILE A 1 199 ? 25.877 -5.726 -29.412 1.00 95.50 199 ILE A O 1
ATOM 1505 N N . LEU A 1 200 ? 24.086 -6.207 -28.138 1.00 96.19 200 LEU A N 1
ATOM 1506 C CA . LEU A 1 200 ? 24.046 -7.636 -28.446 1.00 96.19 200 LEU A CA 1
ATOM 1507 C C . LEU A 1 200 ? 23.947 -7.886 -29.954 1.00 96.19 200 LEU A C 1
ATOM 1509 O O . LEU A 1 200 ? 24.766 -8.618 -30.508 1.00 96.19 200 LEU A O 1
ATOM 1513 N N . PHE A 1 201 ? 22.974 -7.276 -30.632 1.00 96.31 201 PHE A N 1
ATOM 1514 C CA . PHE A 1 201 ? 22.774 -7.493 -32.063 1.00 96.31 201 PHE A CA 1
ATOM 1515 C C . PHE A 1 201 ? 23.893 -6.890 -32.910 1.00 96.31 201 PHE A C 1
ATOM 1517 O O . PHE A 1 201 ? 24.297 -7.519 -33.885 1.00 96.31 201 PHE A O 1
ATOM 1524 N N . ALA A 1 202 ? 24.449 -5.735 -32.532 1.00 94.62 202 ALA A N 1
ATOM 1525 C CA . ALA A 1 202 ? 25.613 -5.190 -33.225 1.00 94.62 202 ALA A CA 1
ATOM 1526 C C . ALA A 1 202 ? 26.813 -6.148 -33.153 1.00 94.62 202 ALA A C 1
ATOM 1528 O O . ALA A 1 202 ? 27.431 -6.428 -34.178 1.00 94.62 202 ALA A O 1
ATOM 1529 N N . MET A 1 203 ? 27.093 -6.719 -31.975 1.00 94.06 203 MET A N 1
ATOM 1530 C CA . MET A 1 203 ? 28.165 -7.709 -31.816 1.00 94.06 203 MET A CA 1
ATOM 1531 C C . MET A 1 203 ? 27.896 -8.991 -32.612 1.00 94.06 203 MET A C 1
ATOM 1533 O O . MET A 1 203 ? 28.799 -9.487 -33.282 1.00 94.06 203 MET A O 1
ATOM 1537 N N . LEU A 1 204 ? 26.663 -9.513 -32.590 1.00 95.19 204 LEU A N 1
ATOM 1538 C CA . LEU A 1 204 ? 26.288 -1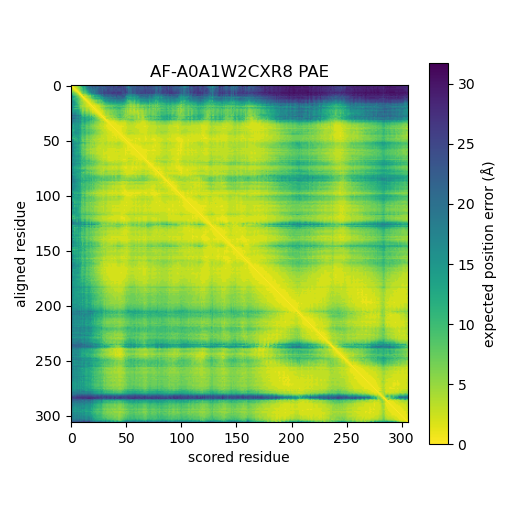0.718 -33.344 1.00 95.19 204 LEU A CA 1
ATOM 1539 C C . LEU A 1 204 ? 26.410 -10.533 -34.862 1.00 95.19 204 LEU A C 1
ATOM 1541 O O . LEU A 1 204 ? 26.767 -11.473 -35.568 1.00 95.19 204 LEU A O 1
ATOM 1545 N N . LEU A 1 205 ? 26.136 -9.328 -35.364 1.00 93.44 205 LEU A N 1
ATOM 1546 C CA . LEU A 1 205 ? 26.279 -8.973 -36.778 1.00 93.44 205 LEU A CA 1
ATOM 1547 C C . LEU A 1 205 ? 27.723 -8.609 -37.169 1.00 93.44 205 LEU A C 1
ATOM 1549 O O . LEU A 1 205 ? 27.979 -8.309 -38.336 1.00 93.44 205 LEU A O 1
ATOM 1553 N N . GLY A 1 206 ? 28.665 -8.621 -36.219 1.00 91.31 206 GLY A N 1
ATOM 1554 C CA . GLY A 1 206 ? 30.061 -8.239 -36.445 1.00 91.31 206 GLY A CA 1
ATOM 1555 C C . GLY A 1 206 ? 30.258 -6.742 -36.703 1.00 91.31 206 GLY A C 1
ATOM 1556 O O . GLY A 1 206 ? 31.230 -6.352 -37.347 1.00 91.31 206 GLY A O 1
ATOM 1557 N N . TRP A 1 207 ? 29.328 -5.898 -36.252 1.00 92.44 207 TRP A N 1
ATOM 1558 C CA . TRP A 1 207 ? 29.410 -4.447 -36.405 1.00 92.44 207 TRP A CA 1
ATOM 1559 C C . TRP A 1 207 ? 30.281 -3.815 -35.310 1.00 92.44 207 TRP A C 1
ATOM 1561 O O . TRP A 1 207 ? 30.397 -4.363 -34.210 1.00 92.44 207 TRP A O 1
ATOM 1571 N N . PRO A 1 208 ? 30.873 -2.633 -35.565 1.00 91.12 208 PRO A N 1
ATOM 1572 C CA . PRO A 1 208 ? 31.489 -1.840 -34.509 1.00 91.12 208 PRO A CA 1
ATOM 1573 C C . PRO A 1 208 ? 30.474 -1.497 -33.413 1.00 91.12 208 PRO A C 1
ATOM 1575 O O . PRO A 1 208 ? 29.287 -1.336 -33.686 1.00 91.12 208 PRO A O 1
ATOM 1578 N N . ILE A 1 209 ? 30.953 -1.330 -32.178 1.00 92.38 209 ILE A N 1
ATOM 1579 C CA . ILE A 1 209 ? 30.099 -1.012 -31.025 1.00 92.38 209 ILE A CA 1
ATOM 1580 C C . ILE A 1 209 ? 29.363 0.328 -31.272 1.00 92.38 209 ILE A 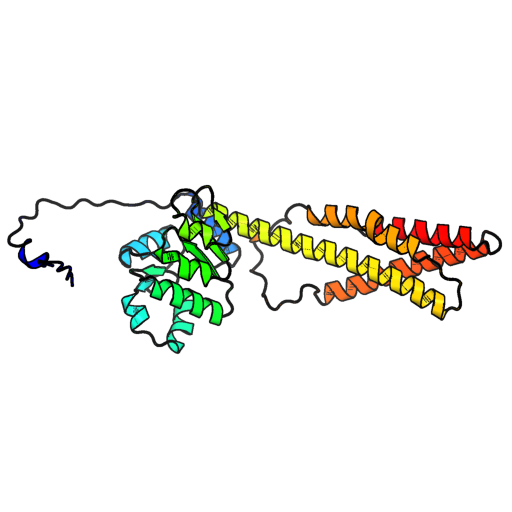C 1
ATOM 1582 O O . ILE A 1 209 ? 30.047 1.362 -31.370 1.00 92.38 209 ILE A O 1
ATOM 1586 N N . PRO A 1 210 ? 28.010 0.332 -31.343 1.00 92.75 210 PRO A N 1
ATOM 1587 C CA . PRO A 1 210 ? 27.231 1.523 -31.697 1.00 92.75 210 PRO A CA 1
ATOM 1588 C C . PRO A 1 210 ? 27.205 2.606 -30.620 1.00 92.75 210 PRO A C 1
ATOM 1590 O O . PRO A 1 210 ? 27.040 3.778 -30.940 1.00 92.75 210 PRO A O 1
ATOM 1593 N N . LEU A 1 211 ? 27.351 2.216 -29.350 1.00 94.25 211 LEU A N 1
ATOM 1594 C CA . LEU A 1 211 ? 27.265 3.102 -28.191 1.00 94.25 211 LEU A CA 1
ATOM 1595 C C . LEU A 1 211 ? 28.426 2.830 -27.237 1.00 94.25 211 LEU A C 1
ATOM 1597 O O . LEU A 1 211 ? 28.687 1.687 -26.863 1.00 94.25 211 LEU A O 1
ATOM 1601 N N . LEU A 1 212 ? 29.130 3.883 -26.832 1.00 94.50 212 LEU A N 1
ATOM 1602 C CA . LEU A 1 212 ? 30.204 3.783 -25.847 1.00 94.50 212 LEU A CA 1
ATOM 1603 C C . LEU A 1 212 ? 29.634 3.676 -24.423 1.00 94.50 212 LEU A C 1
ATOM 1605 O O . LEU A 1 212 ? 28.590 4.266 -24.142 1.00 94.50 212 LEU A O 1
ATOM 1609 N N . PRO A 1 213 ? 30.348 3.036 -23.476 1.00 94.62 213 PRO A N 1
ATOM 1610 C CA . PRO A 1 213 ? 29.908 2.960 -22.080 1.00 94.62 213 PRO A CA 1
ATOM 1611 C C . PRO A 1 213 ? 29.594 4.325 -21.450 1.00 94.62 213 PRO A C 1
ATOM 1613 O O . PRO A 1 213 ? 28.624 4.456 -20.713 1.00 94.62 213 PRO A O 1
ATOM 1616 N N . ILE A 1 214 ? 30.370 5.364 -21.785 1.00 94.75 214 ILE A N 1
ATOM 1617 C CA . ILE A 1 214 ? 30.132 6.731 -21.294 1.00 94.75 214 ILE A CA 1
ATOM 1618 C C . ILE A 1 214 ? 28.825 7.334 -21.839 1.00 94.75 214 ILE A C 1
ATOM 1620 O O . ILE A 1 214 ? 28.154 8.076 -21.129 1.00 94.75 214 ILE A O 1
ATOM 1624 N N . GLN A 1 215 ? 28.437 6.988 -23.072 1.00 94.31 215 GLN A N 1
ATOM 1625 C CA . GLN A 1 215 ? 27.179 7.430 -23.680 1.00 94.31 215 GLN A CA 1
ATOM 1626 C C . GLN A 1 215 ? 25.988 6.733 -23.019 1.00 94.31 215 GLN A C 1
ATOM 1628 O O . GLN A 1 215 ? 25.004 7.386 -22.698 1.00 94.31 215 GLN A O 1
ATOM 1633 N N . ILE A 1 216 ? 26.106 5.432 -22.749 1.00 94.12 216 ILE A N 1
ATOM 1634 C CA . ILE A 1 216 ? 25.090 4.653 -22.025 1.00 94.12 216 ILE A CA 1
ATOM 1635 C C . ILE A 1 216 ? 24.899 5.195 -20.604 1.00 94.12 216 ILE A C 1
ATOM 1637 O O . ILE A 1 216 ? 23.773 5.364 -20.146 1.00 94.12 216 ILE A O 1
ATOM 1641 N N . LEU A 1 217 ? 25.993 5.521 -19.909 1.00 94.06 217 LEU A N 1
ATOM 1642 C CA . LEU A 1 217 ? 25.925 6.129 -18.580 1.00 94.06 217 LEU A CA 1
ATOM 1643 C C . LEU A 1 217 ? 25.227 7.494 -18.621 1.00 94.06 217 LEU A C 1
ATOM 1645 O O . LEU A 1 217 ? 24.427 7.797 -17.740 1.00 94.06 217 LEU A O 1
ATOM 1649 N N . TRP A 1 218 ? 25.500 8.299 -19.652 1.00 94.38 218 TRP A N 1
ATOM 1650 C CA . TRP A 1 218 ? 24.826 9.580 -19.851 1.00 94.38 218 TRP A CA 1
ATOM 1651 C C . TRP A 1 218 ? 23.318 9.415 -20.055 1.00 94.38 218 TRP A C 1
ATOM 1653 O O . TRP A 1 218 ? 22.541 10.118 -19.414 1.00 94.38 218 TRP A O 1
ATOM 1663 N N . VAL A 1 219 ? 22.905 8.471 -20.904 1.00 92.62 219 VAL A N 1
ATOM 1664 C CA . VAL A 1 219 ? 21.485 8.182 -21.144 1.00 92.62 219 VAL A CA 1
ATOM 1665 C C . VAL A 1 219 ? 20.787 7.761 -19.851 1.00 92.62 219 VAL A C 1
ATOM 1667 O O . VAL A 1 219 ? 19.820 8.400 -19.443 1.00 92.62 219 VAL A O 1
ATOM 1670 N N . ASN A 1 220 ? 21.340 6.774 -19.149 1.00 90.75 220 ASN A N 1
ATOM 1671 C CA . ASN A 1 220 ? 20.737 6.228 -17.934 1.00 90.75 220 ASN A CA 1
ATOM 1672 C C . ASN A 1 220 ? 20.635 7.244 -16.791 1.00 90.75 220 ASN A C 1
ATOM 1674 O O . ASN A 1 220 ? 19.681 7.221 -16.017 1.00 90.75 220 ASN A O 1
ATOM 1678 N N . LEU A 1 221 ? 21.624 8.131 -16.655 1.00 90.12 221 LEU A N 1
ATOM 1679 C CA . LEU A 1 221 ? 21.652 9.090 -15.554 1.00 90.12 221 LEU A CA 1
ATOM 1680 C C . LEU A 1 221 ? 20.901 10.381 -15.877 1.00 90.12 221 LEU A C 1
ATOM 1682 O O . LEU A 1 221 ? 20.233 10.934 -15.006 1.00 90.12 221 LEU A O 1
ATOM 1686 N N . VAL A 1 222 ? 21.044 10.896 -17.096 1.00 89.75 222 VAL A N 1
ATOM 1687 C CA . VAL A 1 222 ? 20.527 12.218 -17.464 1.00 89.75 222 VAL A CA 1
ATOM 1688 C C . VAL A 1 222 ? 19.235 12.082 -18.249 1.00 89.75 222 VAL A C 1
ATOM 1690 O O . VAL A 1 222 ? 18.230 12.662 -17.854 1.00 89.75 222 VAL A O 1
ATOM 1693 N N . THR A 1 223 ? 19.239 11.321 -19.342 1.00 88.81 223 THR A N 1
ATOM 1694 C CA . THR A 1 223 ? 18.089 11.244 -20.250 1.00 88.81 223 THR A CA 1
ATOM 1695 C C . THR A 1 223 ? 16.906 10.524 -19.615 1.00 88.81 223 THR A C 1
ATOM 1697 O O . THR A 1 223 ? 15.810 11.070 -19.647 1.00 88.81 223 THR A O 1
ATOM 1700 N N . ASP A 1 224 ? 17.119 9.365 -18.993 1.00 91.25 224 ASP A N 1
ATOM 1701 C CA . ASP A 1 224 ? 16.031 8.531 -18.464 1.00 91.25 224 ASP A CA 1
ATOM 1702 C C . ASP A 1 224 ? 15.468 9.039 -17.128 1.00 91.25 224 ASP A C 1
ATOM 1704 O O . ASP A 1 224 ? 14.290 8.830 -16.826 1.00 91.25 224 ASP A O 1
ATOM 1708 N N . THR A 1 225 ? 16.271 9.756 -16.337 1.00 89.56 225 THR A N 1
ATOM 1709 C CA . THR A 1 225 ? 15.865 10.244 -15.010 1.00 89.56 225 THR A CA 1
ATOM 1710 C C . THR A 1 225 ? 14.697 11.225 -15.080 1.00 89.56 225 THR A C 1
ATOM 1712 O O . THR A 1 225 ? 13.759 11.112 -14.293 1.00 89.56 225 THR A O 1
ATOM 1715 N N . PHE A 1 226 ? 14.712 12.190 -16.005 1.00 90.38 226 PHE A N 1
ATOM 1716 C CA . PHE A 1 226 ? 13.655 13.208 -16.059 1.00 90.38 226 PHE A CA 1
ATOM 1717 C C . PHE A 1 226 ? 12.289 12.641 -16.478 1.00 90.38 226 PHE A C 1
ATOM 1719 O O . PHE A 1 226 ? 11.313 12.924 -15.779 1.00 90.38 226 PHE A O 1
ATOM 1726 N N . PRO A 1 227 ? 12.178 11.822 -17.543 1.00 89.88 227 PRO A N 1
ATOM 1727 C CA . PRO A 1 227 ? 10.917 11.174 -17.878 1.00 89.88 227 PRO A CA 1
ATOM 1728 C C . PRO A 1 227 ? 10.453 10.198 -16.792 1.00 89.88 227 PRO A C 1
ATOM 1730 O O . PRO A 1 227 ? 9.275 10.202 -16.441 1.00 89.88 227 PRO A O 1
ATOM 1733 N N . ALA A 1 228 ? 11.360 9.432 -16.174 1.00 88.56 228 ALA A N 1
ATOM 1734 C CA . ALA A 1 228 ? 10.997 8.543 -15.069 1.00 88.56 228 ALA A CA 1
ATOM 1735 C C . ALA A 1 228 ? 10.431 9.310 -13.859 1.00 88.56 228 ALA A C 1
ATOM 1737 O O . ALA A 1 228 ? 9.443 8.879 -13.263 1.00 88.56 228 ALA A O 1
ATOM 1738 N N . LEU A 1 229 ? 11.005 10.471 -13.521 1.00 89.19 229 LEU A N 1
ATOM 1739 C CA . LEU A 1 229 ? 10.466 11.360 -12.486 1.00 89.19 229 LEU A CA 1
ATOM 1740 C C . LEU A 1 229 ? 9.096 11.922 -12.872 1.00 89.19 229 LEU A C 1
ATOM 1742 O O . LEU A 1 229 ? 8.205 11.963 -12.026 1.00 89.19 229 LEU A O 1
ATOM 1746 N N . ALA A 1 230 ? 8.912 12.319 -14.135 1.00 90.44 230 ALA A N 1
ATOM 1747 C CA . ALA A 1 230 ? 7.632 12.815 -14.637 1.00 90.44 230 ALA A CA 1
ATOM 1748 C C . ALA A 1 230 ? 6.525 11.751 -14.525 1.00 90.44 230 ALA A C 1
ATOM 1750 O O . ALA A 1 230 ? 5.435 12.053 -14.040 1.00 90.44 230 ALA A O 1
ATOM 1751 N N . LEU A 1 231 ? 6.829 10.497 -14.874 1.00 89.00 231 LEU A N 1
ATOM 1752 C CA . LEU A 1 231 ? 5.928 9.351 -14.691 1.00 89.00 231 LEU A CA 1
ATOM 1753 C C . LEU A 1 231 ? 5.645 9.054 -13.209 1.00 89.00 231 LEU A C 1
ATOM 1755 O O . LEU A 1 231 ? 4.574 8.560 -12.865 1.00 89.00 231 LEU A O 1
ATOM 1759 N N . GLY A 1 232 ? 6.584 9.374 -12.314 1.00 87.31 232 GLY A N 1
ATOM 1760 C CA . GLY A 1 232 ? 6.417 9.233 -10.866 1.00 87.31 232 GLY A CA 1
ATOM 1761 C C . GLY A 1 232 ? 5.376 10.182 -10.259 1.00 87.31 232 GLY A C 1
ATOM 1762 O O . GLY A 1 232 ? 4.743 9.832 -9.262 1.00 87.31 232 GLY A O 1
ATOM 1763 N N . VAL A 1 233 ? 5.169 11.355 -10.866 1.00 88.38 233 VAL A N 1
ATOM 1764 C CA . VAL A 1 233 ? 4.274 12.425 -10.371 1.00 88.38 233 VAL A CA 1
ATOM 1765 C C . VAL A 1 233 ? 2.994 12.575 -11.196 1.00 88.38 233 VAL A C 1
ATOM 1767 O O . VAL A 1 233 ? 2.313 13.601 -11.125 1.00 88.38 233 VAL A O 1
ATOM 1770 N N . GLU A 1 234 ? 2.666 11.567 -12.002 1.00 86.88 234 GLU A N 1
ATOM 1771 C CA . GLU A 1 234 ? 1.447 11.566 -12.799 1.00 86.88 234 GLU A CA 1
ATOM 1772 C C . GLU A 1 234 ? 0.202 11.611 -11.898 1.00 86.88 234 GLU A C 1
ATOM 1774 O O . GLU A 1 234 ? 0.185 11.058 -10.793 1.00 86.88 234 GLU A O 1
ATOM 1779 N N . LYS A 1 235 ? -0.841 12.301 -12.370 1.00 85.94 235 LYS A N 1
ATOM 1780 C CA . LYS A 1 235 ? -2.103 12.437 -11.636 1.00 85.94 235 LYS A CA 1
ATOM 1781 C C . LYS A 1 235 ? -2.850 11.109 -11.551 1.00 85.94 235 LYS A C 1
ATOM 1783 O O . LYS A 1 235 ? -2.684 10.222 -12.384 1.00 85.94 235 LYS A O 1
ATOM 1788 N N . GLU A 1 236 ? -3.726 11.031 -10.556 1.00 82.81 236 GLU A N 1
ATOM 1789 C CA . GLU A 1 236 ? -4.617 9.900 -10.318 1.00 82.81 236 GLU A CA 1
ATOM 1790 C C . GLU A 1 236 ? -5.426 9.494 -11.560 1.00 82.81 236 GLU A C 1
ATOM 1792 O O . GLU A 1 236 ? -6.015 10.323 -12.261 1.00 82.81 236 GLU A O 1
ATOM 1797 N N . GLU A 1 237 ? -5.479 8.186 -11.826 1.00 81.19 237 GLU A N 1
ATOM 1798 C CA . GLU A 1 237 ? -6.341 7.655 -12.875 1.00 81.19 237 GLU A CA 1
ATOM 1799 C C . GLU A 1 237 ? -7.809 7.678 -12.423 1.00 81.19 237 GLU A C 1
ATOM 1801 O O . GLU A 1 237 ? -8.124 7.301 -11.283 1.00 81.19 237 GLU A O 1
ATOM 1806 N N . PRO A 1 238 ? -8.750 8.044 -13.314 1.00 76.06 238 PRO A N 1
ATOM 1807 C CA . PRO A 1 238 ? -10.163 7.999 -12.989 1.00 76.06 238 PRO A CA 1
ATOM 1808 C C . PRO A 1 238 ? -10.551 6.591 -12.534 1.00 76.06 238 PRO A C 1
ATOM 1810 O O . PRO A 1 238 ? -10.339 5.618 -13.257 1.00 76.06 238 PRO A O 1
ATOM 1813 N N . ASN A 1 239 ? -11.213 6.494 -11.378 1.00 84.62 239 ASN A N 1
ATOM 1814 C CA . ASN A 1 239 ? -11.721 5.248 -10.785 1.00 84.62 239 ASN A CA 1
ATOM 1815 C C . ASN A 1 239 ? -10.707 4.383 -10.015 1.00 84.62 239 ASN A C 1
ATOM 1817 O O . ASN A 1 239 ? -11.023 3.222 -9.737 1.00 84.62 239 ASN A O 1
ATOM 1821 N N . VAL A 1 240 ? -9.561 4.919 -9.584 1.00 87.94 240 VAL A N 1
ATOM 1822 C CA . VAL A 1 240 ? -8.606 4.176 -8.733 1.00 87.94 240 VAL A CA 1
ATOM 1823 C C . VAL A 1 240 ? -9.268 3.571 -7.477 1.00 87.94 240 VAL A C 1
ATOM 1825 O O . VAL A 1 240 ? -8.970 2.439 -7.086 1.00 87.94 240 VAL A O 1
ATOM 1828 N N . MET A 1 241 ? -10.268 4.258 -6.912 1.00 91.44 241 MET A N 1
ATOM 1829 C CA . MET A 1 241 ? -11.073 3.804 -5.766 1.00 91.44 241 MET A CA 1
ATOM 1830 C C . MET A 1 241 ? -12.280 2.917 -6.123 1.00 91.44 241 MET A C 1
ATOM 1832 O O . MET A 1 241 ? -13.053 2.551 -5.245 1.00 91.44 241 MET A O 1
ATOM 1836 N N . LYS A 1 242 ? -12.462 2.523 -7.389 1.00 90.81 242 LYS A N 1
ATOM 1837 C CA . LYS A 1 242 ? -13.464 1.511 -7.798 1.00 90.81 242 LYS A CA 1
ATOM 1838 C C . LYS A 1 242 ? -12.850 0.138 -8.061 1.00 90.81 242 LYS A C 1
ATOM 1840 O O . LYS A 1 242 ? -13.570 -0.842 -8.238 1.00 90.81 242 LYS A O 1
ATOM 1845 N N . LEU A 1 243 ? -11.523 0.065 -8.113 1.00 88.25 243 LEU A N 1
ATOM 1846 C CA . LEU A 1 243 ? -10.795 -1.187 -8.268 1.00 88.25 243 LEU A CA 1
ATOM 1847 C C . LEU A 1 243 ? -10.747 -1.936 -6.933 1.00 88.25 243 LEU A C 1
ATOM 1849 O O . LEU A 1 243 ? -10.702 -1.324 -5.863 1.00 88.25 243 LEU A O 1
ATOM 1853 N N . LYS A 1 244 ? -10.732 -3.271 -6.996 1.00 90.88 244 LYS A N 1
ATOM 1854 C CA . LYS A 1 244 ? -10.510 -4.111 -5.813 1.00 90.88 244 LYS A CA 1
ATOM 1855 C C . LYS A 1 244 ? -9.075 -3.934 -5.296 1.00 90.88 244 LYS A C 1
ATOM 1857 O O . LYS A 1 244 ? -8.193 -3.610 -6.095 1.00 90.88 244 LYS A O 1
ATOM 1862 N N . PRO A 1 245 ? -8.815 -4.177 -3.998 1.00 92.81 245 PRO A N 1
ATOM 1863 C CA . PRO A 1 245 ? -7.454 -4.196 -3.481 1.00 92.81 245 PRO A CA 1
ATOM 1864 C C . PRO A 1 245 ? -6.596 -5.201 -4.252 1.00 92.81 245 PRO A C 1
ATOM 1866 O O . PRO A 1 245 ? -7.059 -6.291 -4.598 1.00 92.81 245 PRO A O 1
ATOM 1869 N N . ARG A 1 246 ? -5.351 -4.814 -4.528 1.00 90.38 246 ARG A N 1
ATOM 1870 C CA . ARG A 1 246 ? -4.370 -5.661 -5.207 1.00 90.38 246 ARG A CA 1
ATOM 1871 C C . ARG A 1 246 ? -4.056 -6.891 -4.358 1.00 90.38 246 ARG A C 1
ATOM 1873 O O . ARG A 1 246 ? -3.922 -6.773 -3.142 1.00 90.38 246 ARG A O 1
ATOM 1880 N N . ASP A 1 247 ? -3.860 -8.035 -5.006 1.00 89.88 247 ASP A N 1
ATOM 1881 C CA . ASP A 1 247 ? -3.294 -9.211 -4.348 1.00 89.88 247 ASP A CA 1
ATOM 1882 C C . ASP A 1 247 ? -1.809 -8.950 -4.017 1.00 89.88 247 ASP A C 1
ATOM 1884 O O . ASP A 1 247 ? -1.023 -8.671 -4.932 1.00 89.88 247 ASP A O 1
ATOM 1888 N N . PRO A 1 248 ? -1.386 -9.038 -2.743 1.00 86.25 248 PRO A N 1
ATOM 1889 C CA . PRO A 1 248 ? 0.016 -8.905 -2.361 1.00 86.25 248 PRO A CA 1
ATOM 1890 C C . PRO A 1 248 ? 0.960 -9.835 -3.135 1.00 86.25 248 PRO A C 1
ATOM 1892 O O . PRO A 1 248 ? 2.094 -9.438 -3.410 1.00 86.25 248 PRO A O 1
ATOM 1895 N N . ALA A 1 249 ? 0.486 -11.024 -3.527 1.00 85.69 249 ALA A N 1
ATOM 1896 C CA . ALA A 1 249 ? 1.245 -12.029 -4.271 1.00 85.69 249 ALA A CA 1
ATOM 1897 C C . ALA A 1 249 ? 1.351 -11.743 -5.781 1.00 85.69 249 ALA A C 1
ATOM 1899 O O . ALA A 1 249 ? 2.098 -12.426 -6.490 1.00 85.69 249 ALA A O 1
ATOM 1900 N N . GLU A 1 250 ? 0.627 -10.747 -6.305 1.00 86.44 250 GLU A N 1
ATOM 1901 C CA . GLU A 1 250 ? 0.786 -10.343 -7.700 1.00 86.44 250 GLU A CA 1
ATOM 1902 C C . GLU A 1 250 ? 2.196 -9.773 -7.912 1.00 86.44 250 GLU A C 1
ATOM 1904 O O . GLU A 1 250 ? 2.684 -8.937 -7.146 1.00 86.44 250 GLU A O 1
ATOM 1909 N N . HIS A 1 251 ? 2.858 -10.215 -8.979 1.00 87.50 251 HIS A N 1
ATOM 1910 C CA . HIS A 1 251 ? 4.165 -9.689 -9.346 1.00 87.50 251 HIS A CA 1
ATOM 1911 C C . HIS A 1 251 ? 4.020 -8.265 -9.879 1.00 87.50 251 HIS A C 1
ATOM 1913 O O . HIS A 1 251 ? 3.096 -7.965 -10.634 1.00 87.50 251 HIS A O 1
ATOM 1919 N N . LEU A 1 252 ? 4.996 -7.413 -9.568 1.00 85.88 252 LEU A N 1
ATOM 1920 C CA . LEU A 1 252 ? 5.042 -6.045 -10.082 1.00 85.88 252 LEU A CA 1
ATOM 1921 C C . LEU A 1 252 ? 4.936 -6.011 -11.625 1.00 85.88 252 LEU A C 1
ATOM 1923 O O . LEU A 1 252 ? 4.126 -5.268 -12.191 1.00 85.88 252 LEU A O 1
ATOM 1927 N N . LEU A 1 253 ? 5.707 -6.884 -12.287 1.00 89.25 253 LEU A N 1
ATOM 1928 C CA . LEU A 1 253 ? 5.701 -7.076 -13.737 1.00 89.25 253 LEU A CA 1
ATOM 1929 C C . LEU A 1 253 ? 4.663 -8.126 -14.145 1.00 89.25 253 LEU A C 1
ATOM 1931 O O . LEU A 1 253 ? 4.923 -9.333 -14.075 1.00 89.25 253 LEU A O 1
ATOM 1935 N N . SER A 1 254 ? 3.503 -7.670 -14.620 1.00 89.19 254 SER A N 1
ATOM 1936 C CA . SER A 1 254 ? 2.481 -8.563 -15.172 1.00 89.19 254 SER A CA 1
ATOM 1937 C C . SER A 1 254 ? 2.964 -9.223 -16.470 1.00 89.19 254 SER A C 1
ATOM 1939 O O . SER A 1 254 ? 3.878 -8.738 -17.141 1.00 89.19 254 SER A O 1
ATOM 1941 N N . ARG A 1 255 ? 2.345 -10.341 -16.868 1.00 89.62 255 ARG A N 1
ATOM 1942 C CA . ARG A 1 255 ? 2.693 -11.027 -18.127 1.00 89.62 255 ARG A CA 1
ATOM 1943 C C . ARG A 1 255 ? 2.554 -10.101 -19.339 1.00 89.62 255 ARG A C 1
ATOM 1945 O O . ARG A 1 255 ? 3.431 -10.097 -20.196 1.00 89.62 255 ARG A O 1
ATOM 1952 N N . ASN A 1 256 ? 1.495 -9.295 -19.370 1.00 91.69 256 ASN A N 1
ATOM 1953 C CA . ASN A 1 256 ? 1.259 -8.325 -20.438 1.00 91.69 256 ASN A CA 1
ATOM 1954 C C . ASN A 1 256 ? 2.344 -7.244 -20.447 1.00 91.69 256 ASN A C 1
ATOM 1956 O O . ASN A 1 256 ? 2.897 -6.954 -21.501 1.00 91.69 256 ASN A O 1
ATOM 1960 N N . MET A 1 257 ? 2.716 -6.726 -19.273 1.00 92.75 257 MET A N 1
ATOM 1961 C CA . MET A 1 257 ? 3.792 -5.743 -19.133 1.00 92.75 257 MET A CA 1
ATOM 1962 C C . MET A 1 257 ? 5.131 -6.295 -19.639 1.00 92.75 257 MET A C 1
ATOM 1964 O O . MET A 1 257 ? 5.815 -5.616 -20.392 1.00 92.75 257 MET A O 1
ATOM 1968 N N . LYS A 1 258 ? 5.476 -7.552 -19.324 1.00 94.81 258 LYS A N 1
ATOM 1969 C CA . LYS A 1 258 ? 6.698 -8.203 -19.841 1.00 94.81 258 LYS A CA 1
ATOM 1970 C C . LYS A 1 258 ? 6.709 -8.300 -21.368 1.00 94.81 258 LYS A C 1
ATOM 1972 O O . LYS A 1 258 ? 7.735 -8.037 -21.982 1.00 94.81 258 LYS A O 1
ATOM 1977 N N . ILE A 1 259 ? 5.581 -8.671 -21.978 1.00 95.31 259 ILE A N 1
ATOM 1978 C CA . ILE A 1 259 ? 5.460 -8.742 -23.442 1.00 95.31 259 ILE A CA 1
ATOM 1979 C C . ILE A 1 259 ? 5.642 -7.349 -24.054 1.00 95.31 259 ILE A C 1
ATOM 1981 O O . ILE A 1 259 ? 6.389 -7.206 -25.018 1.00 95.31 259 ILE A O 1
ATOM 1985 N N . MET A 1 260 ? 5.015 -6.326 -23.469 1.00 94.12 260 MET A N 1
ATOM 1986 C CA . MET A 1 260 ? 5.139 -4.946 -23.943 1.00 94.12 260 MET A CA 1
ATOM 1987 C C . MET A 1 260 ? 6.575 -4.420 -23.816 1.00 94.12 260 MET A C 1
ATOM 1989 O O . MET A 1 260 ? 7.075 -3.842 -24.775 1.00 94.12 260 MET A O 1
ATOM 1993 N N . ILE A 1 261 ? 7.277 -4.726 -22.716 1.00 95.56 261 ILE A N 1
ATOM 1994 C CA . ILE A 1 261 ? 8.703 -4.393 -22.542 1.00 95.56 261 ILE A CA 1
ATOM 1995 C C . ILE A 1 261 ? 9.544 -5.010 -23.666 1.00 95.56 261 ILE A C 1
ATOM 1997 O O . ILE A 1 261 ? 10.377 -4.335 -24.268 1.00 95.56 261 ILE A O 1
ATOM 2001 N N . VAL A 1 262 ? 9.321 -6.286 -23.996 1.00 96.00 262 VAL A N 1
ATOM 2002 C CA . VAL A 1 262 ? 10.060 -6.968 -25.073 1.00 96.00 262 VAL A CA 1
ATOM 2003 C C . VAL A 1 262 ? 9.772 -6.336 -26.436 1.00 96.00 262 VAL A C 1
ATOM 2005 O O . VAL A 1 262 ? 10.699 -6.084 -27.200 1.00 96.00 262 VAL A O 1
ATOM 2008 N N . ILE A 1 263 ? 8.506 -6.047 -26.747 1.00 95.81 263 ILE A N 1
ATOM 2009 C CA . ILE A 1 263 ? 8.124 -5.424 -28.024 1.00 95.81 263 ILE A CA 1
ATOM 2010 C C . ILE A 1 263 ? 8.744 -4.029 -28.149 1.00 95.81 263 ILE A C 1
ATOM 2012 O O . ILE A 1 263 ? 9.348 -3.719 -29.176 1.00 95.81 263 ILE A O 1
ATOM 2016 N N . GLN A 1 264 ? 8.626 -3.205 -27.106 1.00 95.19 264 GLN A N 1
ATOM 2017 C CA . GLN A 1 264 ? 9.149 -1.841 -27.096 1.00 95.19 264 GLN A CA 1
ATOM 2018 C C . GLN A 1 264 ? 10.676 -1.827 -27.200 1.00 95.19 264 GLN A C 1
ATOM 2020 O O . GLN A 1 264 ? 11.226 -1.123 -28.044 1.00 95.19 264 GLN A O 1
ATOM 2025 N N . SER A 1 265 ? 11.360 -2.660 -26.413 1.00 96.62 265 SER A N 1
ATOM 2026 C CA . SER A 1 265 ? 12.823 -2.747 -26.441 1.00 96.62 265 SER A CA 1
ATOM 2027 C C . SER A 1 265 ? 13.365 -3.232 -27.788 1.00 96.62 265 SER A C 1
ATOM 2029 O O . SER A 1 265 ? 14.348 -2.679 -28.281 1.00 96.62 265 SER A O 1
ATOM 2031 N N . LEU A 1 266 ? 12.703 -4.199 -28.437 1.00 96.62 266 LEU A N 1
ATOM 2032 C CA . LEU A 1 266 ? 13.051 -4.633 -29.794 1.00 96.62 266 LEU A CA 1
ATOM 2033 C C . LEU A 1 266 ? 12.824 -3.529 -30.831 1.00 96.62 266 LEU A C 1
ATOM 2035 O O . LEU A 1 266 ? 13.689 -3.307 -31.675 1.00 96.62 266 LEU A O 1
ATOM 2039 N N . ALA A 1 267 ? 11.692 -2.825 -30.775 1.00 96.19 267 ALA A N 1
ATOM 2040 C CA . ALA A 1 267 ? 11.396 -1.731 -31.699 1.00 96.19 267 ALA A CA 1
ATOM 2041 C C . ALA A 1 267 ? 12.429 -0.596 -31.589 1.00 96.19 267 ALA A C 1
ATOM 2043 O O . ALA A 1 267 ? 12.943 -0.123 -32.608 1.00 96.19 267 ALA A O 1
ATOM 2044 N N . MET A 1 268 ? 12.792 -0.210 -30.362 1.00 95.44 268 MET A N 1
ATOM 2045 C CA . MET A 1 268 ? 13.854 0.766 -30.102 1.00 95.44 268 MET A CA 1
ATOM 2046 C C . MET A 1 268 ? 15.204 0.267 -30.622 1.00 95.44 268 MET A C 1
ATOM 2048 O O . MET A 1 268 ? 15.875 0.982 -31.365 1.00 95.44 268 MET A O 1
ATOM 2052 N N . ALA A 1 269 ? 15.572 -0.983 -30.325 1.00 96.38 269 ALA A N 1
ATOM 2053 C CA . ALA A 1 269 ? 16.844 -1.544 -30.765 1.00 96.38 269 ALA A CA 1
ATOM 2054 C C . ALA A 1 269 ? 16.972 -1.594 -32.294 1.00 96.38 269 ALA A C 1
ATOM 2056 O O . ALA A 1 269 ? 17.997 -1.190 -32.839 1.00 96.38 269 ALA A O 1
ATOM 2057 N N . ILE A 1 270 ? 15.920 -2.023 -32.999 1.00 96.44 270 ILE A N 1
ATOM 2058 C CA . ILE A 1 270 ? 15.880 -2.040 -34.469 1.00 96.44 270 ILE A CA 1
ATOM 2059 C C . ILE A 1 270 ? 16.044 -0.624 -35.026 1.00 96.44 270 ILE A C 1
ATOM 2061 O O . ILE A 1 270 ? 16.814 -0.421 -35.964 1.00 96.44 270 ILE A O 1
ATOM 2065 N N . THR A 1 271 ? 15.359 0.356 -34.436 1.00 96.38 271 THR A N 1
ATOM 2066 C CA . THR A 1 271 ? 15.415 1.757 -34.875 1.00 96.38 271 THR A CA 1
ATOM 2067 C C . THR A 1 271 ? 16.820 2.339 -34.706 1.00 96.38 271 THR A C 1
ATOM 2069 O O . THR A 1 271 ? 17.364 2.932 -35.639 1.00 96.38 271 THR A O 1
ATOM 2072 N N . VAL A 1 272 ? 17.454 2.107 -33.554 1.00 96.25 272 VAL A N 1
ATOM 2073 C CA . VAL A 1 272 ? 18.818 2.576 -33.264 1.00 96.25 272 VAL A CA 1
ATOM 2074 C C . VAL A 1 272 ? 19.851 1.885 -34.157 1.00 96.25 272 VAL A C 1
ATOM 2076 O O . VAL A 1 272 ? 20.728 2.550 -34.707 1.00 96.25 272 VAL A O 1
ATOM 2079 N N . LEU A 1 273 ? 19.736 0.571 -34.366 1.00 95.62 273 LEU A N 1
ATOM 2080 C CA . LEU A 1 273 ? 20.625 -0.178 -35.262 1.00 95.62 273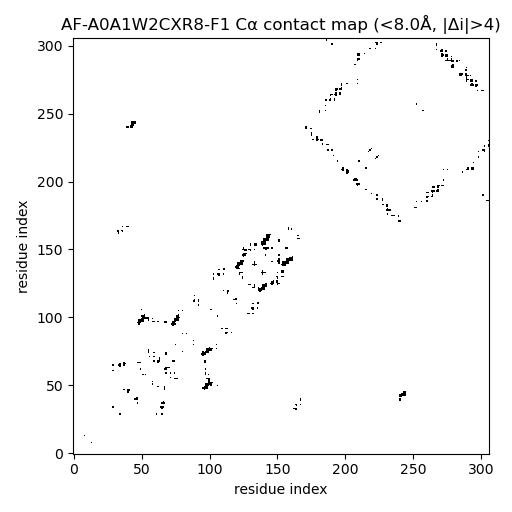 LEU A CA 1
ATOM 2081 C C . LEU A 1 273 ? 20.477 0.261 -36.722 1.00 95.62 273 LEU A C 1
ATOM 2083 O O . LEU A 1 273 ? 21.478 0.379 -37.429 1.00 95.62 273 LEU A O 1
ATOM 2087 N N . ALA A 1 274 ? 19.253 0.542 -37.175 1.00 95.19 274 ALA A N 1
ATOM 2088 C CA . ALA A 1 274 ? 19.008 1.077 -38.510 1.00 95.19 274 ALA A CA 1
ATOM 2089 C C . ALA A 1 274 ? 19.646 2.464 -38.683 1.00 95.19 274 ALA A C 1
ATOM 2091 O O . ALA A 1 274 ? 20.302 2.709 -39.697 1.00 95.19 274 ALA A O 1
ATOM 2092 N N . ALA A 1 275 ? 19.523 3.341 -37.682 1.00 94.62 275 ALA A N 1
ATOM 2093 C CA . ALA A 1 275 ? 20.162 4.656 -37.685 1.00 94.62 275 ALA A CA 1
ATOM 2094 C C . ALA A 1 275 ? 21.696 4.560 -37.676 1.00 94.62 275 ALA A C 1
ATOM 2096 O O . ALA A 1 275 ? 22.362 5.263 -38.436 1.00 94.62 275 ALA A O 1
ATOM 2097 N N . PHE A 1 276 ? 22.262 3.649 -36.880 1.00 94.19 276 PHE A N 1
ATOM 2098 C CA . PHE A 1 276 ? 23.701 3.382 -36.855 1.00 94.19 276 PHE A CA 1
ATOM 2099 C C . PHE A 1 276 ? 24.216 2.916 -38.223 1.00 94.19 276 PHE A C 1
ATOM 2101 O O . PHE A 1 276 ? 25.185 3.461 -38.753 1.00 94.19 276 PHE A O 1
ATOM 2108 N N . GLN A 1 277 ? 23.527 1.949 -38.833 1.00 91.69 277 GLN A N 1
ATOM 2109 C CA . GLN A 1 277 ? 23.902 1.405 -40.136 1.00 91.69 277 GLN A CA 1
ATOM 2110 C C . GLN A 1 277 ? 23.748 2.430 -41.263 1.00 91.69 277 GLN A C 1
ATOM 2112 O O . GLN A 1 277 ? 24.551 2.456 -42.199 1.00 91.69 277 GLN A O 1
ATOM 2117 N N . TYR A 1 278 ? 22.732 3.290 -41.179 1.00 92.12 278 TYR A N 1
ATOM 2118 C CA . TYR A 1 278 ? 22.586 4.428 -42.078 1.00 92.12 278 TYR A CA 1
ATOM 2119 C C . TYR A 1 278 ? 23.769 5.395 -41.940 1.00 92.12 278 TYR A C 1
ATOM 2121 O O . TYR A 1 278 ? 24.369 5.763 -42.949 1.00 92.12 278 TYR A O 1
ATOM 2129 N N . GLY A 1 279 ? 24.164 5.732 -40.708 1.00 89.12 279 GLY A N 1
ATOM 2130 C CA . GLY A 1 279 ? 25.319 6.587 -40.427 1.00 89.12 279 GLY A CA 1
ATOM 2131 C C . GLY A 1 279 ? 26.631 6.039 -40.998 1.00 89.12 279 GLY A C 1
ATOM 2132 O O . GLY A 1 279 ? 27.375 6.786 -41.633 1.00 89.12 279 GLY A O 1
ATOM 2133 N N . LEU A 1 280 ? 26.876 4.729 -40.862 1.00 88.00 280 LEU A N 1
ATOM 2134 C CA . LEU A 1 280 ? 28.055 4.069 -41.443 1.00 88.00 280 LEU A CA 1
ATOM 2135 C C . LEU A 1 280 ? 28.097 4.190 -42.973 1.00 88.00 280 LEU A C 1
ATOM 2137 O O . LEU A 1 280 ? 29.150 4.464 -43.549 1.00 88.00 280 LEU A O 1
ATOM 2141 N N . ARG A 1 281 ? 26.950 4.011 -43.639 1.00 86.62 281 ARG A N 1
ATOM 2142 C CA . ARG A 1 281 ? 26.858 4.051 -45.107 1.00 86.62 281 ARG A CA 1
ATOM 2143 C C . ARG A 1 281 ? 26.891 5.466 -45.682 1.00 86.62 281 ARG A C 1
ATOM 2145 O O . ARG A 1 281 ? 27.432 5.648 -46.768 1.00 86.62 281 ARG A O 1
ATOM 2152 N N . ALA A 1 282 ? 26.304 6.445 -44.996 1.00 80.38 282 ALA A N 1
ATOM 2153 C CA . ALA A 1 282 ? 26.159 7.808 -45.505 1.00 80.38 282 ALA A CA 1
ATOM 2154 C C . ALA A 1 282 ? 27.460 8.630 -45.437 1.00 80.38 282 ALA A C 1
ATOM 2156 O O . ALA A 1 282 ? 27.727 9.409 -46.348 1.00 80.38 282 ALA A O 1
ATOM 2157 N N . ASN A 1 283 ? 28.287 8.435 -44.402 1.00 74.31 283 ASN A N 1
ATOM 2158 C CA . ASN A 1 283 ? 29.488 9.244 -44.141 1.00 74.31 283 ASN A CA 1
ATOM 2159 C C . ASN A 1 283 ? 30.807 8.466 -44.328 1.00 74.31 283 ASN A C 1
ATOM 2161 O O . ASN A 1 283 ? 31.739 8.633 -43.548 1.00 74.31 283 ASN A O 1
ATOM 2165 N N . TYR A 1 284 ? 30.912 7.609 -45.351 1.00 66.00 284 TYR A N 1
ATOM 2166 C CA . TYR A 1 284 ? 32.160 6.895 -45.689 1.00 66.00 284 TYR A CA 1
ATOM 2167 C C . TYR A 1 284 ? 32.803 6.127 -44.508 1.00 66.00 284 TYR A C 1
ATOM 2169 O O . TYR A 1 284 ? 34.015 6.185 -44.314 1.00 66.00 284 TYR A O 1
ATOM 2177 N N . ASN A 1 285 ? 32.012 5.374 -43.732 1.00 68.31 285 ASN A N 1
ATOM 2178 C CA . ASN A 1 285 ? 32.469 4.599 -42.566 1.00 68.31 285 ASN A CA 1
ATOM 2179 C C . ASN A 1 285 ? 33.104 5.422 -41.427 1.00 68.31 285 ASN A C 1
ATOM 2181 O O . ASN A 1 285 ? 33.849 4.859 -40.622 1.00 68.31 285 ASN A O 1
ATOM 2185 N N . ASP A 1 286 ? 32.797 6.718 -41.307 1.00 85.62 286 ASP A N 1
ATOM 2186 C CA . ASP A 1 286 ? 33.138 7.457 -40.090 1.00 85.62 286 ASP A CA 1
ATOM 2187 C C . ASP A 1 286 ? 32.348 6.908 -38.889 1.00 85.62 286 ASP A C 1
ATOM 2189 O O . ASP A 1 286 ? 31.125 7.057 -38.760 1.00 85.62 286 ASP A O 1
ATOM 2193 N N . LEU A 1 287 ? 33.080 6.236 -38.004 1.00 88.69 287 LEU A N 1
ATOM 2194 C CA . LEU A 1 287 ? 32.540 5.574 -36.829 1.00 88.69 287 LEU A CA 1
ATOM 2195 C C . LEU A 1 287 ? 32.014 6.574 -35.794 1.00 88.69 287 LEU A C 1
ATOM 2197 O O . LEU A 1 287 ? 31.054 6.262 -35.086 1.00 88.69 287 LEU A O 1
ATOM 2201 N N . GLU A 1 288 ? 32.611 7.761 -35.686 1.00 89.19 288 GLU A N 1
ATOM 2202 C CA . GLU A 1 288 ? 32.168 8.775 -34.723 1.00 89.19 288 GLU A CA 1
ATOM 2203 C C . GLU A 1 288 ? 30.826 9.374 -35.141 1.00 89.19 288 GLU A C 1
ATOM 2205 O O . GLU A 1 288 ? 29.901 9.476 -34.323 1.00 89.19 288 GLU A O 1
ATOM 2210 N N . ALA A 1 289 ? 30.667 9.665 -36.434 1.00 88.69 289 ALA A N 1
ATOM 2211 C CA . ALA A 1 289 ? 29.390 10.090 -36.990 1.00 88.69 289 ALA A CA 1
ATOM 2212 C C . ALA A 1 289 ? 28.307 9.018 -36.785 1.00 88.69 289 ALA A C 1
ATOM 2214 O O . ALA A 1 289 ? 27.232 9.325 -36.268 1.00 88.69 289 ALA A O 1
ATOM 2215 N N . ALA A 1 290 ? 28.586 7.750 -37.111 1.00 91.69 290 ALA A N 1
ATOM 2216 C CA . ALA A 1 290 ? 27.624 6.657 -36.937 1.00 91.69 290 ALA A CA 1
ATOM 2217 C C . ALA A 1 290 ? 27.187 6.473 -35.472 1.00 91.69 290 ALA A C 1
ATOM 2219 O O . ALA A 1 290 ? 25.994 6.331 -35.193 1.00 91.69 290 ALA A O 1
ATOM 2220 N N . ARG A 1 291 ? 28.128 6.546 -34.520 1.00 93.88 291 ARG A N 1
ATOM 2221 C CA . ARG A 1 291 ? 27.826 6.520 -33.076 1.00 93.88 291 ARG A CA 1
ATOM 2222 C C . ARG A 1 291 ? 26.958 7.696 -32.647 1.00 93.88 291 ARG A C 1
ATOM 2224 O O . ARG A 1 291 ? 26.079 7.528 -31.810 1.00 93.88 291 ARG A O 1
ATOM 2231 N N . THR A 1 292 ? 27.163 8.871 -33.236 1.00 93.31 292 THR A N 1
ATOM 2232 C CA . THR A 1 292 ? 26.330 10.052 -32.971 1.00 93.31 292 THR A CA 1
ATOM 2233 C C . THR A 1 292 ? 24.896 9.845 -33.465 1.00 93.31 292 THR A C 1
ATOM 2235 O O . THR A 1 292 ? 23.956 10.147 -32.731 1.00 93.31 292 THR A O 1
ATOM 2238 N N . PHE A 1 293 ? 24.706 9.251 -34.651 1.00 93.88 293 PHE A N 1
ATOM 2239 C CA . PHE A 1 293 ? 23.376 8.853 -35.133 1.00 93.88 293 PHE A CA 1
ATOM 2240 C C . PHE A 1 293 ? 22.695 7.872 -34.175 1.00 93.88 293 PHE A C 1
ATOM 2242 O O . PHE A 1 293 ? 21.534 8.080 -33.823 1.00 93.88 293 PHE A O 1
ATOM 2249 N N . ALA A 1 294 ? 23.405 6.835 -33.721 1.00 94.56 294 ALA A N 1
ATOM 2250 C CA . ALA A 1 294 ? 22.867 5.865 -32.766 1.00 94.56 294 ALA A CA 1
ATOM 2251 C C . ALA A 1 294 ? 22.482 6.524 -31.433 1.00 94.56 294 ALA A C 1
ATOM 2253 O O . ALA A 1 294 ? 21.379 6.311 -30.937 1.00 94.56 294 ALA A O 1
ATOM 2254 N N . PHE A 1 295 ? 23.365 7.362 -30.888 1.00 95.38 295 PHE A N 1
ATOM 2255 C CA . PHE A 1 295 ? 23.175 8.044 -29.610 1.00 95.38 295 PHE A CA 1
ATOM 2256 C C . PHE A 1 295 ? 21.980 9.004 -29.627 1.00 95.38 295 PHE A C 1
ATOM 2258 O O . PHE A 1 295 ? 21.112 8.917 -28.762 1.00 95.38 295 PHE A O 1
ATOM 2265 N N . ILE A 1 296 ? 21.886 9.875 -30.637 1.00 94.69 296 ILE A N 1
ATOM 2266 C CA . ILE A 1 296 ? 20.765 10.821 -30.760 1.00 94.69 296 ILE A CA 1
ATOM 2267 C C . ILE A 1 296 ? 19.453 10.075 -31.010 1.00 94.69 296 ILE A C 1
ATOM 2269 O O . ILE A 1 296 ? 18.428 10.434 -30.432 1.00 94.69 296 ILE A O 1
ATOM 2273 N N . THR A 1 297 ? 19.476 9.027 -31.839 1.00 95.31 297 THR A N 1
ATOM 2274 C CA . THR A 1 297 ? 18.279 8.219 -32.109 1.00 95.31 297 THR A CA 1
ATOM 2275 C C . THR A 1 297 ? 17.798 7.520 -30.845 1.00 95.31 297 THR A C 1
ATOM 2277 O O . THR A 1 297 ? 16.602 7.548 -30.575 1.00 95.31 297 THR A O 1
ATOM 2280 N N . LEU A 1 298 ? 18.704 6.954 -30.041 1.00 94.62 298 LEU A N 1
ATOM 2281 C CA . LEU A 1 298 ? 18.348 6.317 -28.774 1.00 94.62 298 LEU A CA 1
ATOM 2282 C C . LEU A 1 298 ? 17.643 7.317 -27.850 1.00 94.62 298 LEU A C 1
ATOM 2284 O O . LEU A 1 298 ? 16.497 7.076 -27.476 1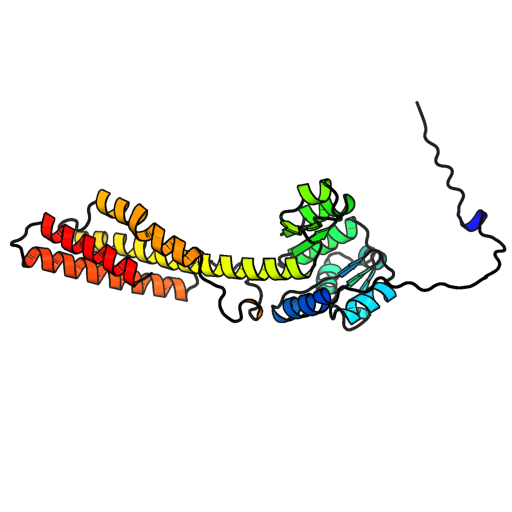.00 94.62 298 LEU A O 1
ATOM 2288 N N . ILE A 1 299 ? 18.265 8.474 -27.603 1.00 94.44 299 ILE A N 1
ATOM 2289 C CA . ILE A 1 299 ? 17.694 9.543 -26.770 1.00 94.44 299 ILE A CA 1
ATOM 2290 C C . ILE A 1 299 ? 16.313 9.966 -27.282 1.00 94.44 299 ILE A C 1
ATOM 2292 O O . ILE A 1 299 ? 15.358 10.045 -26.513 1.00 94.44 299 ILE A O 1
ATOM 2296 N N . ALA A 1 300 ? 16.182 10.219 -28.587 1.00 93.88 300 ALA A N 1
ATOM 2297 C CA . ALA A 1 300 ? 14.915 10.638 -29.176 1.00 93.88 300 ALA A CA 1
ATOM 2298 C C . ALA A 1 300 ? 13.832 9.561 -29.015 1.00 93.88 300 ALA A C 1
ATOM 2300 O O . ALA A 1 300 ? 12.708 9.873 -28.629 1.00 93.88 300 ALA A O 1
ATOM 2301 N N . THR A 1 301 ? 14.165 8.292 -29.270 1.00 93.00 301 THR A N 1
ATOM 2302 C CA . THR A 1 301 ? 13.209 7.187 -29.119 1.00 93.00 301 THR A CA 1
ATOM 2303 C C . THR A 1 301 ? 12.779 6.980 -27.673 1.00 93.00 301 THR A C 1
ATOM 2305 O O . THR A 1 301 ? 11.595 6.753 -27.448 1.00 93.00 301 THR A O 1
ATOM 2308 N N . GLN A 1 302 ? 13.689 7.110 -26.703 1.00 91.00 302 GLN A N 1
ATOM 2309 C CA . GLN A 1 302 ? 13.378 7.010 -25.275 1.00 91.00 302 GLN A CA 1
ATOM 2310 C C . GLN A 1 302 ? 12.437 8.128 -24.831 1.00 91.00 302 GLN A C 1
ATOM 2312 O O . GLN A 1 302 ? 11.421 7.846 -24.212 1.00 91.00 302 GLN A O 1
ATOM 2317 N N . ILE A 1 303 ? 12.706 9.375 -25.226 1.00 90.00 303 ILE A N 1
ATOM 2318 C CA . ILE A 1 303 ? 11.838 10.514 -24.889 1.00 90.00 303 ILE A CA 1
ATOM 2319 C C . ILE A 1 303 ? 10.439 10.355 -25.499 1.00 90.00 303 ILE A C 1
ATOM 2321 O O . ILE A 1 303 ? 9.456 10.681 -24.849 1.00 90.00 303 ILE A O 1
ATOM 2325 N N . ILE A 1 304 ? 10.329 9.848 -26.731 1.00 89.31 304 ILE A N 1
ATOM 2326 C CA . ILE A 1 304 ? 9.029 9.602 -27.387 1.00 89.31 304 ILE A CA 1
ATOM 2327 C C . ILE A 1 304 ? 8.265 8.447 -26.721 1.00 89.31 304 ILE A C 1
ATOM 2329 O O . ILE A 1 304 ? 7.039 8.403 -26.765 1.00 89.31 304 ILE A O 1
ATOM 2333 N N . CYS A 1 305 ? 8.995 7.483 -26.165 1.00 83.81 305 CYS A N 1
ATOM 2334 C CA . CYS A 1 305 ? 8.455 6.286 -25.529 1.00 83.81 305 CYS A CA 1
ATOM 2335 C C . CYS A 1 305 ? 8.070 6.470 -24.055 1.00 83.81 305 CYS A C 1
ATOM 2337 O O . CYS A 1 305 ? 7.492 5.534 -23.490 1.00 83.81 305 CYS A O 1
ATOM 2339 N N . ALA A 1 306 ? 8.448 7.598 -23.450 1.00 76.75 306 ALA A N 1
ATOM 2340 C CA . ALA A 1 306 ? 8.092 7.975 -22.088 1.00 76.75 306 ALA A CA 1
ATOM 2341 C C . ALA A 1 306 ? 6.664 8.520 -22.018 1.00 76.75 306 ALA A C 1
ATOM 2343 O O . ALA A 1 306 ? 5.957 8.131 -21.064 1.00 76.75 306 ALA A O 1
#

Mean predicted aligned error: 7.22 Å

pLDDT: mean 90.72, std 8.41, range [38.31, 97.56]

Secondary structure (DSSP, 8-state):
----------HHHHS-SPPP--------PPPHHHHHHHHHHHHTT----EE-SS-HHHHHHHHHHHTS-SSGGGEEEHHHHHHS-HHHHHHHTTT--EEES--HHHHHHHHHHHHHTT---EEEE-SGGGHHHHHHSSEEEEESSS--HHHHHH-SEEETT--HHHHHHHHHHHHHHHHHHHHHHHHHHHHHHHHHHHHHHHHHTTPPPSS-HHHHHHIIIIITHHHHHHHHTPPPPTTGGGSPPPPTTS-SS-HHHHHHHHHHHHHHHHHHHHHHHHHHHHTTT-HHHHHHHHHHHHHHHHHHH-